Protein AF-A0A5J4YNU6-F1 (afdb_monomer)

Mean predicted aligned error: 15.92 Å

Structure (mmCIF, N/CA/C/O backbone):
data_AF-A0A5J4YNU6-F1
#
_entry.id   AF-A0A5J4YNU6-F1
#
loop_
_atom_site.group_PDB
_atom_site.id
_atom_site.type_symbol
_atom_site.label_atom_id
_atom_site.label_alt_id
_atom_site.label_comp_id
_atom_site.label_asym_id
_atom_site.label_entity_id
_atom_site.label_seq_id
_atom_site.pdbx_PDB_ins_code
_atom_site.Cartn_x
_atom_site.Cartn_y
_atom_site.Cartn_z
_atom_site.occupancy
_atom_site.B_iso_or_equiv
_atom_site.auth_seq_id
_atom_site.auth_comp_id
_atom_site.auth_asym_id
_atom_site.auth_atom_id
_atom_site.pdbx_PDB_model_num
ATOM 1 N N . MET A 1 1 ? -49.541 4.709 12.460 1.00 40.53 1 MET A N 1
ATOM 2 C CA . MET A 1 1 ? -48.148 5.166 12.665 1.00 40.53 1 MET A CA 1
ATOM 3 C C . MET A 1 1 ? -47.492 5.265 11.299 1.00 40.53 1 MET A C 1
ATOM 5 O O . MET A 1 1 ? -47.309 4.246 10.650 1.00 40.53 1 MET A O 1
ATOM 9 N N . ALA A 1 2 ? -47.319 6.493 10.811 1.00 31.81 2 ALA A N 1
ATOM 10 C CA . ALA A 1 2 ? -46.996 6.798 9.421 1.00 31.81 2 ALA A CA 1
ATOM 11 C C . ALA A 1 2 ? -45.495 6.657 9.127 1.00 31.81 2 ALA A C 1
ATOM 13 O O . ALA A 1 2 ? -44.653 7.107 9.903 1.00 31.81 2 ALA A O 1
ATOM 14 N N . ALA A 1 3 ? -45.192 6.031 7.992 1.00 33.47 3 ALA A N 1
ATOM 15 C CA . ALA A 1 3 ? -43.860 5.872 7.436 1.00 33.47 3 ALA A CA 1
ATOM 16 C C . ALA A 1 3 ? -43.415 7.161 6.728 1.00 33.47 3 ALA A C 1
ATOM 18 O O . ALA A 1 3 ? -44.130 7.673 5.870 1.00 33.47 3 ALA A O 1
ATOM 19 N N . PHE A 1 4 ? -42.215 7.646 7.046 1.00 27.75 4 PHE A N 1
ATOM 20 C CA . PHE A 1 4 ? -41.510 8.651 6.252 1.00 27.75 4 PHE A CA 1
ATOM 21 C C . PHE A 1 4 ? -40.329 7.976 5.552 1.00 27.75 4 PHE A C 1
ATOM 23 O O . PHE A 1 4 ? -39.320 7.641 6.169 1.00 27.75 4 PHE A O 1
ATOM 30 N N . VAL A 1 5 ? -40.485 7.754 4.248 1.00 33.28 5 VAL A N 1
ATOM 31 C CA . VAL A 1 5 ? -39.419 7.354 3.327 1.00 33.28 5 VAL A CA 1
ATOM 32 C C . VAL A 1 5 ? -38.858 8.638 2.725 1.00 33.28 5 VAL A C 1
ATOM 34 O O . VAL A 1 5 ? -39.543 9.308 1.958 1.00 33.28 5 VAL A O 1
ATOM 37 N N . VAL A 1 6 ? -37.620 8.994 3.068 1.00 35.34 6 VAL A N 1
ATOM 38 C CA . VAL A 1 6 ? -36.874 10.059 2.384 1.00 35.34 6 VAL A CA 1
ATOM 39 C C . VAL A 1 6 ? -35.786 9.394 1.552 1.00 35.34 6 VAL A C 1
ATOM 41 O O . VAL A 1 6 ? -34.771 8.933 2.072 1.00 35.34 6 VAL A O 1
ATOM 44 N N . GLY A 1 7 ? -36.034 9.307 0.246 1.00 29.30 7 GLY A N 1
ATOM 45 C CA . GLY A 1 7 ? -35.038 8.927 -0.746 1.00 29.30 7 GLY A CA 1
ATOM 46 C C . GLY A 1 7 ? -34.102 10.101 -1.016 1.00 29.30 7 GLY A C 1
ATOM 47 O O . GLY A 1 7 ? -34.521 11.115 -1.563 1.00 29.30 7 GLY A O 1
ATOM 48 N N . ALA A 1 8 ? -32.830 9.959 -0.646 1.00 30.48 8 ALA A N 1
ATOM 49 C CA . ALA A 1 8 ? -31.769 10.867 -1.066 1.00 30.48 8 ALA A CA 1
ATOM 50 C C . ALA A 1 8 ? -31.031 10.249 -2.261 1.00 30.48 8 ALA A C 1
ATOM 52 O O . ALA A 1 8 ? -30.206 9.346 -2.121 1.00 30.48 8 ALA A O 1
ATOM 53 N N . GLN A 1 9 ? -31.372 10.737 -3.448 1.00 29.55 9 GLN A N 1
ATOM 54 C CA . GLN A 1 9 ? -30.707 10.449 -4.710 1.00 29.55 9 GLN A CA 1
ATOM 55 C C . GLN A 1 9 ? -29.397 11.255 -4.740 1.00 29.55 9 GLN A C 1
ATOM 57 O O . GLN A 1 9 ? -29.407 12.461 -4.967 1.00 29.55 9 GLN A O 1
ATOM 62 N N . VAL A 1 10 ? -28.260 10.614 -4.452 1.00 31.42 10 VAL A N 1
ATOM 63 C CA . VAL A 1 10 ? -26.940 11.243 -4.622 1.00 31.42 10 VAL A CA 1
ATOM 64 C C . VAL A 1 10 ? -26.464 10.935 -6.035 1.00 31.42 10 VAL A C 1
ATOM 66 O O . VAL A 1 10 ? -26.033 9.823 -6.338 1.00 31.42 10 VAL A O 1
ATOM 69 N N . SER A 1 11 ? -26.579 11.930 -6.910 1.00 29.83 11 SER A N 1
ATOM 70 C CA . SER A 1 11 ? -25.996 11.934 -8.245 1.00 29.83 11 SER A CA 1
ATOM 71 C C . SER A 1 11 ? -24.469 11.917 -8.134 1.00 29.83 11 SER A C 1
ATOM 73 O O . SER A 1 11 ? -23.826 12.878 -7.715 1.00 29.83 11 SER A O 1
ATOM 75 N N . SER A 1 12 ? -23.857 10.796 -8.506 1.00 34.16 12 SER A N 1
ATOM 76 C CA . SER A 1 12 ? -22.419 10.719 -8.747 1.00 34.16 12 SER A CA 1
ATOM 77 C C . SER A 1 12 ? -22.093 11.513 -10.013 1.00 34.16 12 SER A C 1
ATOM 79 O O . SER A 1 12 ? -22.419 11.082 -11.120 1.00 34.16 12 SER A O 1
ATOM 81 N N . GLY A 1 13 ? -21.471 12.681 -9.843 1.00 31.33 13 GLY A N 1
ATOM 82 C CA . GLY A 1 13 ? -20.957 13.499 -10.937 1.00 31.33 13 GLY A CA 1
ATOM 83 C C . GLY A 1 13 ? -19.964 12.715 -11.794 1.00 31.33 13 GLY A C 1
ATOM 84 O O . GLY A 1 13 ? -18.878 12.353 -11.346 1.00 31.33 13 GLY A O 1
ATOM 85 N N . PHE A 1 14 ? -20.370 12.456 -13.033 1.00 31.27 14 PHE A N 1
ATOM 86 C CA . PHE A 1 14 ? -19.546 11.961 -14.126 1.00 31.27 14 PHE A CA 1
ATOM 87 C C . PHE A 1 14 ? -18.445 12.986 -14.450 1.00 31.27 14 PHE A C 1
ATOM 89 O O . PHE A 1 14 ? -18.738 14.093 -14.897 1.00 31.27 14 PHE A O 1
ATOM 96 N N . MET A 1 15 ? -17.172 12.616 -14.287 1.00 35.50 15 MET A N 1
ATOM 97 C CA . MET A 1 15 ? -16.067 13.304 -14.963 1.00 35.50 15 MET A CA 1
ATOM 98 C C . MET A 1 15 ? -15.995 12.776 -16.397 1.00 35.50 15 MET A C 1
ATOM 100 O O . MET A 1 15 ? -15.402 11.735 -16.668 1.00 35.50 15 MET A O 1
ATOM 104 N N . GLY A 1 16 ? -16.662 13.483 -17.308 1.00 29.56 16 GLY A N 1
ATOM 105 C CA . GLY A 1 16 ? -16.523 13.276 -18.743 1.00 29.56 16 GLY A CA 1
ATOM 106 C C . GLY A 1 16 ? -15.147 13.728 -19.234 1.00 29.56 16 GLY A C 1
ATOM 107 O O . GLY A 1 16 ? -14.642 14.779 -18.838 1.00 29.56 16 GLY A O 1
ATOM 108 N N . CYS A 1 17 ? -14.544 12.933 -20.116 1.00 35.31 17 CYS A N 1
ATOM 109 C CA . CYS A 1 17 ? -13.359 13.310 -20.874 1.00 35.31 17 CYS A CA 1
ATOM 110 C C . CYS A 1 17 ? -13.684 14.508 -21.782 1.00 35.31 17 CYS A C 1
ATOM 112 O O . CYS A 1 17 ? -14.325 14.342 -22.817 1.00 35.31 17 CYS A O 1
ATOM 114 N N . ALA A 1 18 ? -13.224 15.706 -21.417 1.00 30.14 18 ALA A N 1
ATOM 115 C CA . ALA A 1 18 ? -13.255 16.884 -22.279 1.00 30.14 18 ALA A CA 1
ATOM 116 C C . ALA A 1 18 ? -11.822 17.317 -22.627 1.00 30.14 18 ALA A C 1
ATOM 118 O O . ALA A 1 18 ? -10.990 17.545 -21.748 1.00 30.14 18 ALA A O 1
ATOM 119 N N . ALA A 1 19 ? -11.537 17.398 -23.928 1.00 34.28 19 ALA A N 1
ATOM 120 C CA . ALA A 1 19 ? -10.296 17.920 -24.497 1.00 34.28 19 ALA A CA 1
ATOM 121 C C . ALA A 1 19 ? -10.140 19.440 -24.232 1.00 34.28 19 ALA A C 1
ATOM 123 O O . ALA A 1 19 ? -11.143 20.131 -24.038 1.00 34.28 19 ALA A O 1
ATOM 124 N N . PRO A 1 20 ? -8.910 19.994 -24.231 1.00 38.88 20 PRO A N 1
ATOM 125 C CA . PRO A 1 20 ? -8.663 21.354 -23.753 1.00 38.88 20 PRO A CA 1
ATOM 126 C C . PRO A 1 20 ? -9.088 22.431 -24.765 1.00 38.88 20 PRO A C 1
ATOM 128 O O . PRO A 1 20 ? -8.684 22.401 -25.929 1.00 38.88 20 PRO A O 1
ATOM 131 N N . ARG A 1 21 ? -9.849 23.433 -24.301 1.00 29.81 21 ARG A N 1
ATOM 132 C CA . ARG A 1 21 ? -10.048 24.717 -24.998 1.00 29.81 21 ARG A CA 1
ATOM 133 C C . ARG A 1 21 ? -9.042 25.760 -24.504 1.00 29.81 21 ARG A C 1
ATOM 135 O O . ARG A 1 21 ? -8.715 25.819 -23.323 1.00 29.81 21 ARG A O 1
ATOM 142 N N . LYS A 1 22 ? -8.569 26.560 -25.460 1.00 31.45 22 LYS A N 1
ATOM 143 C CA . LYS A 1 22 ? -7.577 27.631 -25.335 1.00 31.45 22 LYS A CA 1
ATOM 144 C C . LYS A 1 22 ? -8.063 28.787 -24.448 1.00 31.45 22 LYS A C 1
ATOM 146 O O . LYS A 1 22 ? -9.156 29.299 -24.647 1.00 31.45 22 LYS A O 1
ATOM 151 N N . GLU A 1 23 ? -7.203 29.144 -23.498 1.00 33.12 23 GLU A N 1
ATOM 152 C CA . GLU A 1 23 ? -6.698 30.485 -23.163 1.00 33.12 23 GLU A CA 1
ATOM 153 C C . GLU A 1 23 ? -7.584 31.715 -23.450 1.00 33.12 23 GLU A C 1
ATOM 155 O O . GLU A 1 23 ? -7.818 32.076 -24.601 1.00 33.12 23 GLU A O 1
ATOM 160 N N . GLN A 1 24 ? -7.933 32.448 -22.385 1.00 32.06 24 GLN A N 1
ATOM 161 C CA . GLN A 1 24 ? -7.987 33.911 -22.406 1.00 32.06 24 GLN A CA 1
ATOM 162 C C . GLN A 1 24 ? -7.633 34.478 -21.024 1.00 32.06 24 GLN A C 1
ATOM 164 O O . GLN A 1 24 ? -8.116 34.036 -19.983 1.00 32.06 24 GLN A O 1
ATOM 169 N N . THR A 1 25 ? -6.722 35.438 -21.057 1.00 36.50 25 THR A N 1
ATOM 170 C CA . THR A 1 25 ? -6.103 36.173 -19.958 1.00 36.50 25 THR A CA 1
ATOM 171 C C . THR A 1 25 ? -7.043 37.215 -19.350 1.00 36.50 25 THR A C 1
ATOM 173 O O . THR A 1 25 ? -7.770 37.893 -20.073 1.00 36.50 25 THR A O 1
ATOM 176 N N . ARG A 1 26 ? -6.937 37.456 -18.033 1.00 30.08 26 ARG A N 1
ATOM 177 C CA . ARG A 1 26 ? -6.989 38.821 -17.480 1.00 30.08 26 ARG A CA 1
ATOM 178 C C . ARG A 1 26 ? -6.391 38.928 -16.076 1.00 30.08 26 ARG A C 1
ATOM 180 O O . ARG A 1 26 ? -6.336 37.973 -15.313 1.00 30.08 26 ARG A O 1
ATOM 187 N N . VAL A 1 27 ? -5.880 40.130 -15.848 1.00 33.19 27 VAL A N 1
ATOM 188 C CA . VAL A 1 27 ? -4.920 40.613 -14.852 1.00 33.19 27 VAL A CA 1
ATOM 189 C C . VAL A 1 27 ? -5.618 41.068 -13.561 1.00 33.19 27 VAL A C 1
ATOM 191 O O . VAL A 1 27 ? -6.740 41.561 -13.626 1.00 33.19 27 VAL A O 1
ATOM 194 N N . GLY A 1 28 ? -4.904 41.013 -12.429 1.00 28.23 28 GLY A N 1
ATOM 195 C CA . GLY A 1 28 ? -5.197 41.769 -11.197 1.00 28.23 28 GLY A CA 1
ATOM 196 C C . GLY A 1 28 ? -5.248 40.874 -9.953 1.00 28.23 28 GLY A C 1
ATOM 197 O O . GLY A 1 28 ? -5.914 39.854 -9.971 1.00 28.23 28 GLY A O 1
ATOM 198 N N . GLY A 1 29 ? -4.581 41.135 -8.833 1.00 28.97 29 GLY A N 1
ATOM 199 C CA . GLY A 1 29 ? -3.731 42.237 -8.414 1.00 28.97 29 GLY A CA 1
ATOM 200 C C . GLY A 1 29 ? -2.930 41.796 -7.180 1.00 28.97 29 GLY A C 1
ATOM 201 O O . GLY A 1 29 ? -3.250 40.809 -6.519 1.00 28.97 29 GLY A O 1
ATOM 202 N N . ALA A 1 30 ? -1.835 42.502 -6.932 1.00 31.19 30 ALA A N 1
ATOM 203 C CA . ALA A 1 30 ? -0.857 42.214 -5.897 1.00 31.19 30 ALA A CA 1
ATOM 204 C C . ALA A 1 30 ? -1.357 42.560 -4.484 1.00 31.19 30 ALA A C 1
ATOM 206 O O . ALA A 1 30 ? -1.932 43.623 -4.275 1.00 31.19 30 ALA A O 1
ATOM 207 N N . ALA A 1 31 ? -1.002 41.733 -3.500 1.00 32.12 31 ALA A N 1
ATOM 208 C CA . ALA A 1 31 ? -0.866 42.156 -2.109 1.00 32.12 31 ALA A CA 1
ATOM 209 C C . ALA A 1 31 ? 0.361 41.464 -1.497 1.00 32.12 31 ALA A C 1
ATOM 211 O O . ALA A 1 31 ? 0.414 40.246 -1.342 1.00 32.12 31 ALA A O 1
ATOM 212 N N . LYS A 1 32 ? 1.386 42.277 -1.223 1.00 33.78 32 LYS A N 1
ATOM 213 C CA . LYS A 1 32 ? 2.615 41.919 -0.511 1.00 33.78 32 LYS A CA 1
ATOM 214 C C . LYS A 1 32 ? 2.301 41.772 0.979 1.00 33.78 32 LYS A C 1
ATOM 216 O O . LYS A 1 32 ? 1.734 42.686 1.564 1.00 33.78 32 LYS A O 1
ATOM 221 N N . ALA A 1 33 ? 2.784 40.704 1.605 1.00 33.69 33 ALA A N 1
ATOM 222 C CA . ALA A 1 33 ? 3.015 40.669 3.045 1.00 33.69 33 ALA A CA 1
ATOM 223 C C . ALA A 1 33 ? 4.392 40.048 3.300 1.00 33.69 33 ALA A C 1
ATOM 225 O O . ALA A 1 33 ? 4.611 38.854 3.108 1.00 33.69 33 ALA A O 1
ATOM 226 N N . ALA A 1 34 ? 5.336 40.913 3.662 1.00 31.25 34 ALA A N 1
ATOM 227 C CA . ALA A 1 34 ? 6.654 40.555 4.151 1.00 31.25 34 ALA A CA 1
ATOM 228 C C . ALA A 1 34 ? 6.548 40.197 5.638 1.00 31.25 34 ALA A C 1
ATOM 230 O O . ALA A 1 34 ? 5.995 40.974 6.412 1.00 31.25 34 ALA A O 1
ATOM 231 N N . VAL A 1 35 ? 7.111 39.058 6.045 1.00 30.64 35 VAL A N 1
ATOM 232 C CA . VAL A 1 35 ? 7.344 38.747 7.460 1.00 30.64 35 VAL A CA 1
ATOM 233 C C . VAL A 1 35 ? 8.792 38.298 7.647 1.00 30.64 35 VAL A C 1
ATOM 235 O O . VAL A 1 35 ? 9.204 37.212 7.253 1.00 30.64 35 VAL A O 1
ATOM 238 N N . SER A 1 36 ? 9.536 39.248 8.211 1.00 30.28 36 SER A N 1
ATOM 239 C CA . SER A 1 36 ? 10.778 39.208 8.988 1.00 30.28 36 SER A CA 1
ATOM 240 C C . SER A 1 36 ? 11.354 37.830 9.369 1.00 30.28 36 SER A C 1
ATOM 242 O O . SER A 1 36 ? 10.776 37.095 10.168 1.00 30.28 36 SER A O 1
ATOM 244 N N . MET A 1 37 ? 12.570 37.544 8.881 1.00 27.88 37 MET A N 1
ATOM 245 C CA . MET A 1 37 ? 13.490 36.570 9.480 1.00 27.88 37 MET A CA 1
ATOM 246 C C . MET A 1 37 ? 14.258 37.241 10.626 1.00 27.88 37 MET A C 1
ATOM 248 O O . MET A 1 37 ? 15.051 38.152 10.392 1.00 27.88 37 MET A O 1
ATOM 252 N N . ARG A 1 38 ? 14.078 36.755 11.859 1.00 26.83 38 ARG A N 1
ATOM 253 C CA . ARG A 1 38 ? 14.992 37.038 12.975 1.00 26.83 38 ARG A CA 1
ATOM 254 C C . ARG A 1 38 ? 16.097 35.986 13.004 1.00 26.83 38 ARG A C 1
ATOM 256 O O . ARG A 1 38 ? 15.856 34.822 13.305 1.00 26.83 38 ARG A O 1
ATOM 263 N N . ILE A 1 39 ? 17.305 36.441 12.696 1.00 29.98 39 ILE A N 1
ATOM 264 C CA . ILE A 1 39 ? 18.575 35.770 12.968 1.00 29.98 39 ILE A CA 1
ATOM 265 C C . ILE A 1 39 ? 18.860 35.931 14.467 1.00 29.98 39 ILE A C 1
ATOM 267 O O . ILE A 1 39 ? 18.870 37.055 14.965 1.00 29.98 39 ILE A O 1
ATOM 271 N N . ILE A 1 40 ? 19.096 34.828 15.180 1.00 32.00 40 ILE A N 1
ATOM 272 C CA . ILE A 1 40 ? 19.683 34.851 16.526 1.00 32.00 40 ILE A CA 1
ATOM 273 C C . ILE A 1 40 ? 21.140 34.406 16.385 1.00 32.00 40 ILE A C 1
ATOM 275 O O . ILE A 1 40 ? 21.424 33.258 16.050 1.00 32.00 40 ILE A O 1
ATOM 279 N N . ILE A 1 41 ? 22.043 35.360 16.606 1.00 34.03 41 ILE A N 1
ATOM 280 C CA . ILE A 1 41 ? 23.469 35.176 16.881 1.00 34.03 41 ILE A CA 1
ATOM 281 C C . ILE A 1 41 ? 23.637 35.436 18.378 1.00 34.03 41 ILE A C 1
ATOM 283 O O . ILE A 1 41 ? 23.220 36.502 18.815 1.00 34.03 41 ILE A O 1
ATOM 287 N N . GLN A 1 42 ? 24.223 34.483 19.108 1.00 32.62 42 GLN A N 1
ATOM 288 C CA . GLN A 1 42 ? 24.917 34.568 20.414 1.00 32.62 42 GLN A CA 1
ATOM 289 C C . GLN A 1 42 ? 25.182 33.099 20.837 1.00 32.62 42 GLN A C 1
ATOM 291 O O . GLN A 1 42 ? 24.305 32.262 20.661 1.00 32.62 42 GLN A O 1
ATOM 296 N N . ASP A 1 43 ? 26.346 32.626 21.284 1.00 28.22 43 ASP A N 1
ATOM 297 C CA . ASP A 1 43 ? 27.549 33.274 21.793 1.00 28.22 43 ASP A CA 1
ATOM 298 C C . ASP A 1 43 ? 28.809 32.461 21.452 1.00 28.22 43 ASP A C 1
ATOM 300 O O . ASP A 1 43 ? 28.829 31.229 21.479 1.00 28.22 43 ASP A O 1
ATOM 304 N N . LYS A 1 44 ? 29.891 33.189 21.168 1.00 32.72 44 LYS A N 1
ATOM 305 C CA . LYS A 1 44 ? 31.273 32.708 21.218 1.00 32.72 44 LYS A CA 1
ATOM 306 C C . LYS A 1 44 ? 31.821 33.093 22.588 1.00 32.72 44 LYS A C 1
ATOM 308 O O . LYS A 1 44 ? 31.791 34.275 22.901 1.00 32.72 44 LYS A O 1
ATOM 313 N N . ASN A 1 45 ? 32.349 32.121 23.332 1.00 34.22 45 ASN A N 1
ATOM 314 C CA . ASN A 1 45 ? 33.450 32.224 24.308 1.00 34.22 45 ASN A CA 1
ATOM 315 C C . ASN A 1 45 ? 33.191 31.339 25.525 1.00 34.22 45 ASN A C 1
ATOM 317 O O . ASN A 1 45 ? 32.542 31.744 26.482 1.00 34.22 45 ASN A O 1
ATOM 321 N N . SER A 1 46 ? 33.800 30.156 25.526 1.00 34.56 46 SER A N 1
ATOM 322 C CA . SER A 1 46 ? 34.255 29.497 26.751 1.00 34.56 46 SER A CA 1
ATOM 323 C C . SER A 1 46 ? 35.423 28.560 26.424 1.00 34.56 46 SER A C 1
ATOM 325 O O . SER A 1 46 ? 35.228 27.490 25.863 1.00 34.56 46 SER A O 1
ATOM 327 N N . TYR A 1 47 ? 36.632 29.069 26.701 1.00 29.44 47 TYR A N 1
ATOM 328 C CA . TYR A 1 47 ? 37.842 28.408 27.229 1.00 29.44 47 TYR A CA 1
ATOM 329 C C . TYR A 1 47 ? 38.213 26.997 26.705 1.00 29.44 47 TYR A C 1
ATOM 331 O O . TYR A 1 47 ? 37.493 26.038 26.928 1.00 29.44 47 TYR A O 1
ATOM 339 N N . ARG A 1 48 ? 39.301 26.781 25.940 1.00 32.53 48 ARG A N 1
ATOM 340 C CA . ARG A 1 48 ? 40.758 26.962 26.201 1.00 32.53 48 ARG A CA 1
ATOM 341 C C . ARG A 1 48 ? 41.317 25.971 27.247 1.00 32.53 48 ARG A C 1
ATOM 343 O O . ARG A 1 48 ? 40.851 25.973 28.380 1.00 32.53 48 ARG A O 1
ATOM 350 N N . LYS A 1 49 ? 42.409 25.279 26.855 1.00 30.39 49 LYS A N 1
ATOM 351 C CA . LYS A 1 49 ? 43.223 24.217 27.518 1.00 30.39 49 LYS A CA 1
ATOM 352 C C . LYS A 1 49 ? 42.782 22.816 27.051 1.00 30.39 49 LYS A C 1
ATOM 354 O O . LYS A 1 49 ? 41.658 22.428 27.301 1.00 30.39 49 LYS A O 1
ATOM 359 N N . TYR A 1 50 ? 43.547 22.047 26.274 1.00 30.12 50 TYR A N 1
ATOM 360 C CA . TYR A 1 50 ? 44.963 21.705 26.417 1.00 30.12 50 TYR A CA 1
ATOM 361 C C . TYR A 1 50 ? 45.671 21.579 25.053 1.00 30.12 50 TYR A C 1
ATOM 363 O O . TYR A 1 50 ? 45.267 20.794 24.199 1.00 30.12 50 TYR A O 1
ATOM 371 N N . GLN A 1 51 ? 46.779 22.298 24.890 1.00 34.62 51 GLN A N 1
ATOM 372 C CA . GLN A 1 51 ? 47.918 21.852 24.091 1.00 34.62 51 GLN A CA 1
ATOM 373 C C . GLN A 1 51 ? 49.182 22.009 24.941 1.00 34.62 51 GLN A C 1
ATOM 375 O O . GLN A 1 51 ? 49.221 22.872 25.814 1.00 34.62 51 GLN A O 1
ATOM 380 N N . THR A 1 52 ? 50.173 21.199 24.562 1.00 36.34 52 THR A N 1
ATOM 381 C CA . THR A 1 52 ? 51.628 21.267 24.786 1.00 36.34 52 THR A CA 1
ATOM 382 C C . THR A 1 52 ? 52.216 20.427 25.913 1.00 36.34 52 THR A C 1
ATOM 384 O O . THR A 1 52 ? 51.995 20.698 27.087 1.00 36.34 52 THR A O 1
ATOM 387 N N . ASN A 1 53 ? 53.015 19.438 25.500 1.00 30.73 53 ASN A N 1
ATOM 388 C CA . ASN A 1 53 ? 54.457 19.299 25.769 1.00 30.73 53 ASN A CA 1
ATOM 389 C C . ASN A 1 53 ? 55.002 18.290 24.724 1.00 30.73 53 ASN A C 1
ATOM 391 O O . ASN A 1 53 ? 54.394 17.238 24.547 1.00 30.73 53 ASN A O 1
ATOM 395 N N . THR A 1 54 ? 55.828 18.699 23.742 1.00 34.41 54 THR A N 1
ATOM 396 C CA . THR A 1 54 ? 57.321 18.729 23.752 1.00 34.41 54 THR A CA 1
ATOM 397 C C . THR A 1 54 ? 57.911 17.326 24.020 1.00 34.41 54 THR A C 1
ATOM 399 O O . THR A 1 54 ? 57.442 16.636 24.908 1.00 34.41 54 THR A O 1
ATOM 402 N N . SER A 1 55 ? 58.884 16.772 23.286 1.00 32.09 55 SER A N 1
ATOM 403 C CA . SER A 1 55 ? 60.053 17.343 22.606 1.00 32.09 55 SER A CA 1
ATOM 404 C C . SER A 1 55 ? 60.744 16.281 21.707 1.00 32.09 55 SER A C 1
ATOM 406 O O . SER A 1 55 ? 60.574 15.095 21.956 1.00 32.09 55 SER A O 1
ATOM 408 N N . THR A 1 56 ? 61.541 16.734 20.714 1.00 33.81 56 THR A N 1
ATOM 409 C CA . THR A 1 56 ? 62.901 16.248 20.307 1.00 33.81 56 THR A CA 1
ATOM 410 C C . THR A 1 56 ? 63.156 14.743 20.088 1.00 33.81 56 THR A C 1
ATOM 412 O O . THR A 1 56 ? 62.734 13.911 20.866 1.00 33.81 56 THR A O 1
ATOM 415 N N . SER A 1 57 ? 64.007 14.237 19.202 1.00 37.66 57 SER A N 1
ATOM 416 C CA . SER A 1 57 ? 64.867 14.676 18.101 1.00 37.66 57 SER A CA 1
ATOM 417 C C . SER A 1 57 ? 65.543 13.367 17.639 1.00 37.66 57 SER A C 1
ATOM 419 O O . SER A 1 57 ? 65.929 12.557 18.480 1.00 37.66 57 SER A O 1
ATOM 421 N N . LYS A 1 58 ? 65.706 13.120 16.333 1.00 35.03 58 LYS A N 1
ATOM 422 C CA . LYS A 1 58 ? 66.844 12.323 15.829 1.00 35.03 58 LYS A CA 1
ATOM 423 C C . LYS A 1 58 ? 66.963 12.448 14.317 1.00 35.03 58 LYS A C 1
ATOM 425 O O . LYS A 1 58 ? 66.416 11.664 13.551 1.00 35.03 58 LYS A O 1
ATOM 430 N N . TRP A 1 59 ? 67.712 13.471 13.936 1.00 31.38 59 TRP A N 1
ATOM 431 C CA . TRP A 1 59 ? 68.215 13.726 12.591 1.00 31.38 59 TRP A CA 1
ATOM 432 C C . TRP A 1 59 ? 69.631 13.152 12.379 1.00 31.38 59 TRP A C 1
ATOM 434 O O . TRP A 1 59 ? 70.312 13.553 11.448 1.00 31.38 59 TRP A O 1
ATOM 444 N N . ASP A 1 60 ? 70.065 12.166 13.173 1.00 40.38 60 ASP A N 1
ATOM 445 C CA . ASP A 1 60 ? 71.443 11.641 13.122 1.00 40.38 60 ASP A CA 1
ATOM 446 C C . ASP A 1 60 ? 71.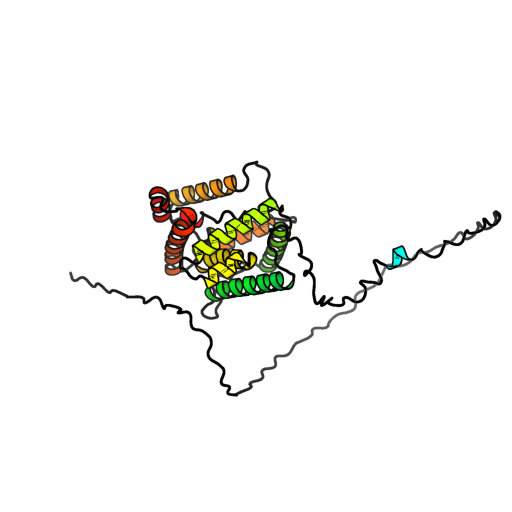544 10.208 12.590 1.00 40.38 60 ASP A C 1
ATOM 448 O O . ASP A 1 60 ? 72.059 9.326 13.275 1.00 40.38 60 ASP A O 1
ATOM 452 N N . LYS A 1 61 ? 71.065 9.960 11.364 1.00 41.56 61 LYS A N 1
ATOM 453 C CA . LYS A 1 61 ? 71.540 8.834 10.529 1.00 41.56 61 LYS A CA 1
ATOM 454 C C . LYS A 1 61 ? 71.555 9.215 9.046 1.00 41.56 61 LYS A C 1
ATOM 456 O O . LYS A 1 61 ? 70.874 8.613 8.220 1.00 41.56 61 LYS A O 1
ATOM 461 N N . LEU A 1 62 ? 72.351 10.229 8.716 1.00 40.84 62 LEU A N 1
ATOM 462 C CA . LEU A 1 62 ? 73.000 10.317 7.408 1.00 40.84 62 LEU A CA 1
ATOM 463 C C . LEU A 1 62 ? 74.254 9.430 7.419 1.00 40.84 62 LEU A C 1
ATOM 465 O O . LEU A 1 62 ? 74.856 9.235 8.469 1.00 40.84 62 LEU A O 1
ATOM 469 N N . LEU A 1 63 ? 74.649 8.975 6.225 1.00 45.69 63 LEU A N 1
ATOM 470 C CA . LEU A 1 63 ? 75.852 8.200 5.878 1.00 45.69 63 LEU A CA 1
ATOM 471 C C . LEU A 1 63 ? 75.662 6.678 5.825 1.00 45.69 63 LEU A C 1
ATOM 473 O O . LEU A 1 63 ? 76.190 5.917 6.629 1.00 45.69 63 LEU A O 1
ATOM 477 N N . ASN A 1 64 ? 74.992 6.217 4.766 1.00 39.38 64 ASN A N 1
ATOM 478 C CA . ASN A 1 64 ? 75.545 5.080 4.036 1.00 39.38 64 ASN A CA 1
ATOM 479 C C . ASN A 1 64 ? 75.221 5.185 2.543 1.00 39.38 64 ASN A C 1
ATOM 481 O O . ASN A 1 64 ? 74.072 5.108 2.108 1.00 39.38 64 ASN A O 1
ATOM 485 N N . THR A 1 65 ? 76.274 5.440 1.781 1.00 51.28 65 THR A N 1
ATOM 486 C CA . THR A 1 65 ? 76.313 5.633 0.338 1.00 51.28 65 THR A CA 1
ATOM 487 C C . THR A 1 65 ? 76.088 4.300 -0.377 1.00 51.28 65 THR A C 1
ATOM 489 O O . THR A 1 65 ? 76.800 3.325 -0.154 1.00 51.28 65 THR A O 1
ATOM 492 N N . LYS A 1 66 ? 75.106 4.249 -1.283 1.00 45.19 66 LYS A N 1
ATOM 493 C CA . LYS A 1 66 ? 75.037 3.219 -2.330 1.00 45.19 66 LYS A CA 1
ATOM 494 C C . LYS A 1 66 ? 74.773 3.880 -3.686 1.00 45.19 66 LYS A C 1
ATOM 496 O O . LYS A 1 66 ? 74.017 4.850 -3.743 1.00 45.19 66 LYS A O 1
ATOM 501 N N . PRO A 1 67 ? 75.421 3.392 -4.759 1.00 41.28 67 PRO A N 1
ATOM 502 C CA . PRO A 1 67 ? 75.476 4.075 -6.043 1.00 41.28 67 PRO A CA 1
ATOM 503 C C . PRO A 1 67 ? 74.114 4.107 -6.737 1.00 41.28 67 PRO A C 1
ATOM 505 O O . PRO A 1 67 ? 73.300 3.188 -6.614 1.00 41.28 67 PRO A O 1
ATOM 508 N N . MET A 1 68 ? 73.900 5.193 -7.482 1.00 38.62 68 MET A N 1
ATOM 509 C CA . MET A 1 68 ? 72.724 5.459 -8.302 1.00 38.62 68 MET A CA 1
ATOM 510 C C . MET A 1 68 ? 72.352 4.250 -9.167 1.00 38.62 68 MET A C 1
ATOM 512 O O . MET A 1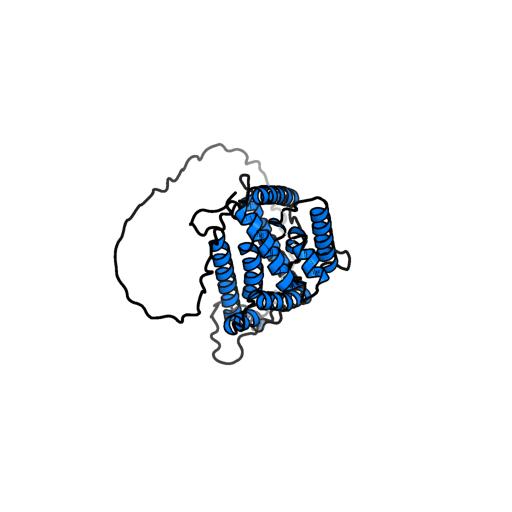 68 ? 73.029 3.927 -10.143 1.00 38.62 68 MET A O 1
ATOM 516 N N . LYS A 1 69 ? 71.209 3.625 -8.866 1.00 40.50 69 LYS A N 1
ATOM 517 C CA . LYS A 1 69 ? 70.477 2.873 -9.883 1.00 40.50 69 LYS A CA 1
ATOM 518 C C . LYS A 1 69 ? 69.845 3.887 -10.825 1.00 40.50 69 LYS A C 1
ATOM 520 O O . LYS A 1 69 ? 69.017 4.693 -10.407 1.00 40.50 69 LYS A O 1
ATOM 525 N N . ARG A 1 70 ? 70.269 3.832 -12.087 1.00 41.78 70 ARG A N 1
ATOM 526 C CA . ARG A 1 70 ? 69.670 4.511 -13.237 1.00 41.78 70 ARG A CA 1
ATOM 527 C C . ARG A 1 70 ? 68.146 4.396 -13.121 1.00 41.78 70 ARG A C 1
ATOM 529 O O . ARG A 1 70 ? 67.605 3.298 -13.246 1.00 41.78 70 ARG A O 1
ATOM 536 N N . GLN A 1 71 ? 67.470 5.502 -12.817 1.00 41.84 71 GLN A N 1
ATOM 537 C CA . GLN A 1 71 ? 66.019 5.557 -12.922 1.00 41.84 71 GLN A CA 1
ATOM 538 C C . GLN A 1 71 ? 65.691 5.353 -14.397 1.00 41.84 71 GLN A C 1
ATOM 540 O O . GLN A 1 71 ? 65.975 6.204 -15.238 1.00 41.84 71 GLN A O 1
ATOM 545 N N . VAL A 1 72 ? 65.147 4.182 -14.712 1.00 45.53 72 VAL A N 1
ATOM 546 C CA . VAL A 1 72 ? 64.394 3.982 -15.943 1.00 45.53 72 VAL A CA 1
ATOM 547 C C . VAL A 1 72 ? 63.270 5.007 -15.883 1.00 45.53 72 VAL A C 1
ATOM 549 O O . VAL A 1 72 ? 62.432 4.952 -14.981 1.00 45.53 72 VAL A O 1
ATOM 552 N N . GLN A 1 73 ? 63.314 5.997 -16.775 1.00 44.00 73 GLN A N 1
ATOM 553 C CA . GLN A 1 73 ? 62.209 6.929 -16.948 1.00 44.00 73 GLN A CA 1
ATOM 554 C C . GLN A 1 73 ? 60.939 6.095 -17.153 1.00 44.00 73 GLN A C 1
ATOM 556 O O . GLN A 1 73 ? 60.964 5.173 -17.975 1.00 44.00 73 GLN A O 1
ATOM 561 N N . PRO A 1 74 ? 59.840 6.350 -16.423 1.00 45.84 74 PRO A N 1
ATOM 562 C CA . PRO A 1 74 ? 58.577 5.741 -16.789 1.00 45.84 74 PRO A CA 1
ATOM 563 C C . PRO A 1 74 ? 58.276 6.190 -18.219 1.00 45.84 74 PRO A C 1
ATOM 565 O O . PRO A 1 74 ? 58.234 7.390 -18.497 1.00 45.84 74 PRO A O 1
ATOM 568 N N . ASN A 1 75 ? 58.123 5.222 -19.125 1.00 51.28 75 ASN A N 1
ATOM 569 C CA . ASN A 1 75 ? 57.623 5.482 -20.469 1.00 51.28 75 ASN A CA 1
ATOM 570 C C . ASN A 1 75 ? 56.406 6.418 -20.357 1.00 51.28 75 ASN A C 1
ATOM 572 O O . ASN A 1 75 ? 55.571 6.199 -19.468 1.00 51.28 75 ASN A O 1
ATOM 576 N N . PRO A 1 76 ? 56.284 7.455 -21.209 1.00 50.34 76 PRO A N 1
ATOM 577 C CA . PRO A 1 76 ? 55.088 8.284 -21.216 1.00 50.34 76 PRO A CA 1
ATOM 578 C C . PRO A 1 76 ? 53.874 7.358 -21.358 1.00 50.34 76 PRO A C 1
ATOM 580 O O . PRO A 1 76 ? 53.948 6.395 -22.129 1.00 50.34 76 PRO A O 1
ATOM 583 N N . PRO A 1 77 ? 52.785 7.581 -20.599 1.00 46.38 77 PRO A N 1
ATOM 584 C CA . PRO A 1 77 ? 51.629 6.705 -20.658 1.00 46.38 77 PRO A CA 1
ATOM 585 C C . PRO A 1 77 ? 51.176 6.616 -22.112 1.00 46.38 77 PRO A C 1
ATOM 587 O O . PRO A 1 77 ? 50.853 7.628 -22.739 1.00 46.38 77 PRO A O 1
ATOM 590 N N . THR A 1 78 ? 51.193 5.400 -22.650 1.00 48.09 78 THR A N 1
ATOM 591 C CA . THR A 1 78 ? 50.593 5.095 -23.941 1.00 48.09 78 THR A CA 1
ATOM 592 C C . THR A 1 78 ? 49.155 5.617 -23.931 1.00 48.09 78 THR A C 1
ATOM 594 O O . THR A 1 78 ? 48.454 5.568 -22.913 1.00 48.09 78 THR A O 1
ATOM 597 N N . ASN A 1 79 ? 48.732 6.171 -25.069 1.00 51.97 79 ASN A N 1
ATOM 598 C CA . ASN A 1 79 ? 47.480 6.911 -25.285 1.00 51.97 79 ASN A CA 1
ATOM 599 C C . ASN A 1 79 ? 46.176 6.181 -24.883 1.00 51.97 79 ASN A C 1
ATOM 601 O O . ASN A 1 79 ? 45.094 6.752 -24.996 1.00 51.97 79 ASN A O 1
ATOM 605 N N . GLU A 1 80 ? 46.239 4.955 -24.375 1.00 49.62 80 GLU A N 1
ATOM 606 C CA . GLU A 1 80 ? 45.084 4.154 -23.974 1.00 49.62 80 GLU A CA 1
ATOM 607 C C . GLU A 1 80 ? 44.516 4.548 -22.600 1.00 49.62 80 GLU A C 1
ATOM 609 O O . GLU A 1 80 ? 43.318 4.403 -22.360 1.00 49.62 80 GLU A O 1
ATOM 614 N N . THR A 1 81 ? 45.312 5.149 -21.710 1.00 48.53 81 THR A N 1
ATOM 615 C CA . THR A 1 81 ? 44.825 5.557 -20.372 1.00 48.53 81 THR A CA 1
ATOM 616 C C . THR A 1 81 ? 44.136 6.930 -20.348 1.00 48.53 81 THR A C 1
ATOM 618 O O . THR A 1 81 ? 43.435 7.252 -19.386 1.00 48.53 81 THR A O 1
ATOM 621 N N . ARG A 1 82 ? 44.241 7.729 -21.423 1.00 42.75 82 ARG A N 1
ATOM 622 C CA . ARG A 1 82 ? 43.525 9.017 -21.564 1.00 42.75 82 ARG A CA 1
ATOM 623 C C . ARG A 1 82 ? 42.137 8.902 -22.206 1.00 42.75 82 ARG A C 1
ATOM 625 O O . ARG A 1 82 ? 41.339 9.829 -22.063 1.00 42.75 82 ARG A O 1
ATOM 632 N N . ALA A 1 83 ? 41.803 7.776 -22.840 1.00 49.56 83 ALA A N 1
ATOM 633 C CA . ALA A 1 83 ? 40.540 7.610 -23.566 1.00 49.56 83 ALA A CA 1
ATOM 634 C C . ALA A 1 83 ? 39.295 7.505 -22.657 1.00 49.56 83 ALA A C 1
ATOM 636 O O . ALA A 1 83 ? 38.199 7.878 -23.071 1.00 49.56 83 ALA A O 1
ATOM 637 N N . LEU A 1 84 ? 39.441 7.055 -21.403 1.00 49.12 84 LEU A N 1
ATOM 638 C CA . LEU A 1 84 ? 38.300 6.894 -20.486 1.00 49.12 84 LEU A CA 1
ATOM 639 C C . LEU A 1 84 ? 37.967 8.149 -19.663 1.00 49.12 84 LEU A C 1
ATOM 641 O O . LEU A 1 84 ? 36.809 8.327 -19.281 1.00 49.12 84 LEU A O 1
ATOM 645 N N . ASN A 1 85 ? 38.941 9.037 -19.436 1.00 49.81 85 ASN A N 1
ATOM 646 C CA . ASN A 1 85 ? 38.783 10.163 -18.509 1.00 49.81 85 ASN A CA 1
ATOM 647 C C . ASN A 1 85 ? 38.806 11.554 -19.161 1.00 49.81 85 ASN A C 1
ATOM 649 O O . ASN A 1 85 ? 38.337 12.492 -18.532 1.00 49.81 85 ASN A O 1
ATOM 653 N N . LEU A 1 86 ? 39.258 11.717 -20.412 1.00 45.69 86 LEU A N 1
ATOM 654 C CA . LEU A 1 86 ? 39.173 13.005 -21.131 1.00 45.69 86 LEU A CA 1
ATOM 655 C C . LEU A 1 86 ? 38.068 13.054 -22.202 1.00 45.69 86 LEU A C 1
ATOM 657 O O . LEU A 1 86 ? 37.729 14.133 -22.673 1.00 45.69 86 LEU A O 1
ATOM 661 N N . GLY A 1 87 ? 37.431 11.921 -22.521 1.00 46.44 87 GLY A N 1
ATOM 662 C CA . GLY A 1 87 ? 36.219 11.865 -23.357 1.00 46.44 87 GLY A CA 1
ATOM 663 C C . GLY A 1 87 ? 34.895 12.055 -22.596 1.00 46.44 87 GLY A C 1
ATOM 664 O O . GLY A 1 87 ? 33.835 12.041 -23.213 1.00 46.44 87 GLY A O 1
ATOM 665 N N . ASN A 1 88 ? 34.940 12.208 -21.264 1.00 50.91 88 ASN A N 1
ATOM 666 C CA . ASN A 1 88 ? 33.762 12.261 -20.380 1.00 50.91 88 ASN A CA 1
ATOM 667 C C . ASN A 1 88 ? 33.739 13.477 -19.427 1.00 50.91 88 ASN A C 1
ATOM 669 O O . ASN A 1 88 ? 32.838 13.580 -18.592 1.00 50.91 88 ASN A O 1
ATOM 673 N N . THR A 1 89 ? 34.711 14.391 -19.511 1.00 47.66 89 THR A N 1
ATOM 674 C CA . THR A 1 89 ? 34.873 15.500 -18.547 1.00 47.66 89 THR A CA 1
ATOM 675 C C . THR A 1 89 ? 34.133 16.783 -18.903 1.00 47.66 89 THR A C 1
ATOM 677 O O . THR A 1 89 ? 33.930 17.618 -18.029 1.00 47.66 89 THR A O 1
ATOM 680 N N . PHE A 1 90 ? 33.589 16.896 -20.112 1.00 45.47 90 PHE A N 1
ATOM 681 C CA . PHE A 1 90 ? 32.393 17.698 -20.338 1.00 45.47 90 PHE A CA 1
ATOM 682 C C . PHE A 1 90 ? 31.231 16.719 -20.433 1.00 45.47 90 PHE A C 1
ATOM 684 O O . PHE A 1 90 ? 31.195 15.885 -21.336 1.00 45.47 90 PHE A O 1
ATOM 691 N N . ARG A 1 91 ? 30.277 16.784 -19.495 1.00 53.69 91 ARG A N 1
ATOM 692 C CA . ARG A 1 91 ? 28.975 16.107 -19.620 1.00 53.69 91 ARG A CA 1
ATOM 693 C C . ARG A 1 91 ? 28.190 16.759 -20.761 1.00 53.69 91 ARG A C 1
ATOM 695 O O . ARG A 1 91 ? 27.162 17.389 -20.536 1.00 53.69 91 ARG A O 1
ATOM 702 N N . SER A 1 92 ? 28.684 16.633 -21.985 1.00 40.78 92 SER A N 1
ATOM 703 C CA . SER A 1 92 ? 27.948 16.972 -23.185 1.00 40.78 92 SER A CA 1
ATOM 704 C C . SER A 1 92 ? 26.701 16.093 -23.178 1.00 40.78 92 SER A C 1
ATOM 706 O O . SER A 1 92 ? 26.832 14.862 -23.116 1.00 40.78 92 SER A O 1
ATOM 708 N N . PRO A 1 93 ? 25.481 16.659 -23.211 1.00 46.84 93 PRO A N 1
ATOM 709 C CA . PRO A 1 93 ? 24.333 15.871 -23.593 1.00 46.84 93 PRO A CA 1
ATOM 710 C C . PRO A 1 93 ? 24.618 15.488 -25.037 1.00 46.84 93 PRO A C 1
ATOM 712 O O . PRO A 1 93 ? 24.480 16.299 -25.946 1.00 46.84 93 PRO A O 1
ATOM 715 N N . ALA A 1 94 ? 25.114 14.274 -25.249 1.00 41.22 94 ALA A N 1
ATOM 716 C CA . ALA A 1 94 ? 25.223 13.719 -26.576 1.00 41.22 94 ALA A CA 1
ATOM 717 C C . ALA A 1 94 ? 23.787 13.542 -27.084 1.00 41.22 94 ALA A C 1
ATOM 719 O O . ALA A 1 94 ? 23.185 12.476 -26.950 1.00 41.22 94 ALA A O 1
ATOM 720 N N . PHE A 1 95 ? 23.237 14.620 -27.644 1.00 42.06 95 PHE A N 1
ATOM 721 C CA . PHE A 1 95 ? 22.231 14.603 -28.688 1.00 42.06 95 PHE A CA 1
ATOM 722 C C . PHE A 1 95 ? 22.877 13.861 -29.864 1.00 42.06 95 PHE A C 1
ATOM 724 O O . PHE A 1 95 ? 23.330 14.441 -30.844 1.00 42.06 95 PHE A O 1
ATOM 731 N N . LYS A 1 96 ? 22.996 12.537 -29.725 1.00 37.41 96 LYS A N 1
ATOM 732 C CA . LYS A 1 96 ? 23.215 11.639 -30.849 1.00 37.41 96 LYS A CA 1
ATOM 733 C C . LYS A 1 96 ? 21.898 11.606 -31.606 1.00 37.41 96 LYS A C 1
ATOM 735 O O . LYS A 1 96 ? 21.018 10.793 -31.324 1.00 37.41 96 LYS A O 1
ATOM 740 N N . PHE A 1 97 ? 21.751 12.570 -32.506 1.00 40.44 97 PHE A N 1
ATOM 741 C CA . PHE A 1 97 ? 20.898 12.426 -33.670 1.00 40.44 97 PHE A CA 1
ATOM 742 C C . PHE A 1 97 ? 21.343 11.136 -34.380 1.00 40.44 97 PHE A C 1
ATOM 744 O O . PHE A 1 97 ? 22.521 10.972 -34.675 1.00 40.44 97 PHE A O 1
ATOM 751 N N . LEU A 1 98 ? 20.388 10.226 -34.579 1.00 37.50 98 LEU A N 1
ATOM 752 C CA . LEU A 1 98 ? 20.507 8.910 -35.217 1.00 37.50 98 LEU A CA 1
ATOM 753 C C . LEU A 1 98 ? 21.298 7.825 -34.453 1.00 37.50 98 LEU A C 1
ATOM 755 O O . LEU A 1 98 ? 22.496 7.912 -34.211 1.00 37.50 98 LEU A O 1
ATOM 759 N N . GLY A 1 99 ? 20.600 6.723 -34.149 1.00 35.19 99 GLY A N 1
ATOM 760 C CA . GLY A 1 99 ? 21.218 5.442 -33.790 1.00 35.19 99 GLY A CA 1
ATOM 761 C C . GLY A 1 99 ? 21.097 5.051 -32.318 1.00 35.19 99 GLY A C 1
ATOM 762 O O . GLY A 1 99 ? 22.085 4.986 -31.595 1.00 35.19 99 GLY A O 1
ATOM 763 N N . THR A 1 100 ? 19.878 4.723 -31.880 1.00 38.16 100 THR A N 1
ATOM 764 C CA . THR A 1 100 ? 19.562 4.085 -30.587 1.00 38.16 100 THR A CA 1
ATOM 765 C C . THR A 1 100 ? 20.068 4.830 -29.347 1.00 38.16 100 THR A C 1
ATOM 767 O O . THR A 1 100 ? 21.151 4.563 -28.826 1.00 38.16 100 THR A O 1
ATOM 770 N N . LEU A 1 101 ? 19.206 5.697 -28.796 1.00 39.53 101 LEU A N 1
ATOM 771 C CA . LEU A 1 101 ? 19.187 6.028 -27.366 1.00 39.53 101 LEU A CA 1
ATOM 772 C C . LEU A 1 101 ? 19.619 4.790 -26.578 1.00 39.53 101 LEU A C 1
ATOM 774 O O . LEU A 1 101 ? 18.929 3.770 -26.658 1.00 39.53 101 LEU A O 1
ATOM 778 N N . LYS A 1 102 ? 20.773 4.864 -25.895 1.00 38.84 102 LYS A N 1
ATOM 779 C CA . LYS A 1 102 ? 21.309 3.782 -25.062 1.00 38.84 102 LYS A CA 1
ATOM 780 C C . LYS A 1 102 ? 20.156 3.242 -24.228 1.00 38.84 102 LYS A C 1
ATOM 782 O O . LYS A 1 102 ? 19.696 3.898 -23.294 1.00 38.84 102 LYS A O 1
ATOM 787 N N . ARG A 1 103 ? 19.661 2.074 -24.644 1.00 43.59 103 ARG A N 1
ATOM 788 C CA . ARG A 1 103 ? 18.610 1.318 -23.977 1.00 43.59 103 ARG A CA 1
ATOM 789 C C . ARG A 1 103 ? 19.193 0.979 -22.622 1.00 43.59 103 ARG A C 1
ATOM 791 O O . ARG A 1 103 ? 19.990 0.051 -22.511 1.00 43.59 103 ARG A O 1
ATOM 798 N N . SER A 1 104 ? 18.890 1.780 -21.611 1.00 40.22 104 SER A N 1
ATOM 799 C CA . SER A 1 104 ? 19.217 1.404 -20.252 1.00 40.22 104 SER A CA 1
ATOM 800 C C . SER A 1 104 ? 18.435 0.120 -20.006 1.00 40.22 104 SER A C 1
ATOM 802 O O . SER A 1 104 ? 17.204 0.132 -20.028 1.00 40.22 104 SER A O 1
ATOM 804 N N . LYS A 1 105 ? 19.154 -1.006 -19.902 1.00 43.19 105 LYS A N 1
ATOM 805 C CA . LYS A 1 105 ? 18.596 -2.293 -19.484 1.00 43.19 105 LYS A CA 1
ATOM 806 C C . LYS A 1 105 ? 18.032 -2.069 -18.091 1.00 43.19 105 LYS A C 1
ATOM 808 O O . LYS A 1 105 ? 18.749 -2.160 -17.102 1.00 43.19 105 LYS A O 1
ATOM 813 N N . ASP A 1 106 ? 16.771 -1.670 -18.028 1.00 48.62 106 ASP A N 1
ATOM 814 C CA . ASP A 1 106 ? 16.043 -1.687 -16.784 1.00 48.62 106 ASP A CA 1
ATOM 815 C C . ASP A 1 106 ? 15.799 -3.157 -16.446 1.00 48.62 106 ASP A C 1
ATOM 817 O O . ASP A 1 106 ? 15.302 -3.897 -17.302 1.00 48.62 106 ASP A O 1
ATOM 821 N N . PRO A 1 107 ? 16.141 -3.608 -15.231 1.00 47.16 107 PRO A N 1
ATOM 822 C CA . PRO A 1 107 ? 15.875 -4.980 -14.805 1.00 47.16 107 PRO A CA 1
ATOM 823 C C . PRO A 1 107 ? 14.371 -5.317 -14.801 1.00 47.16 107 PRO A C 1
ATOM 825 O O . PRO A 1 107 ? 14.012 -6.488 -14.760 1.00 47.16 107 PRO A O 1
ATOM 828 N N . SER A 1 108 ? 13.493 -4.312 -14.908 1.00 51.28 108 SER A N 1
ATOM 829 C CA . SER A 1 108 ? 12.042 -4.454 -15.078 1.00 51.28 108 SER A CA 1
ATOM 830 C C . SER A 1 108 ? 11.594 -4.805 -16.508 1.00 51.28 108 SER A C 1
ATOM 832 O O . SER A 1 108 ? 10.405 -5.009 -16.727 1.00 51.28 108 SER A O 1
ATOM 834 N N . GLY A 1 109 ? 12.502 -4.873 -17.492 1.00 47.41 109 GLY A N 1
ATOM 835 C CA . GLY A 1 109 ? 12.178 -5.258 -18.876 1.00 47.41 109 GLY A CA 1
ATOM 836 C C . GLY A 1 109 ? 11.540 -4.155 -19.734 1.00 47.41 109 GLY A C 1
ATOM 837 O O . GLY A 1 109 ? 11.310 -4.360 -20.927 1.00 47.41 109 GLY A O 1
ATOM 838 N N . LEU A 1 110 ? 11.304 -2.965 -19.173 1.00 55.47 110 LEU A N 1
ATOM 839 C CA . LEU A 1 110 ? 10.784 -1.810 -19.902 1.00 55.47 110 LEU A CA 1
ATOM 840 C C . LEU A 1 110 ? 11.873 -1.140 -20.745 1.00 55.47 110 LEU A C 1
ATOM 842 O O . LEU A 1 110 ? 12.913 -0.709 -20.248 1.00 55.47 110 LEU A O 1
ATOM 846 N N . ARG A 1 111 ? 11.593 -0.975 -22.039 1.00 57.44 111 ARG A N 1
ATOM 847 C CA . ARG A 1 111 ? 12.435 -0.223 -22.983 1.00 57.44 111 ARG A CA 1
ATOM 848 C C . ARG A 1 111 ? 12.176 1.287 -22.899 1.00 57.44 111 ARG A C 1
ATOM 850 O O . ARG A 1 111 ? 12.054 1.947 -23.927 1.00 57.44 111 ARG A O 1
ATOM 857 N N . LEU A 1 112 ? 12.080 1.848 -21.694 1.00 60.81 112 LEU A N 1
ATOM 858 C CA . LEU A 1 112 ? 11.989 3.298 -21.538 1.00 60.81 112 LEU A CA 1
ATOM 859 C C . LEU A 1 112 ? 13.396 3.897 -21.602 1.00 60.81 112 LEU A C 1
ATOM 861 O O . LEU A 1 112 ? 14.259 3.605 -20.771 1.00 60.81 112 LEU A O 1
ATOM 865 N N . GLY A 1 113 ? 13.625 4.760 -22.593 1.00 70.44 113 GLY A N 1
ATOM 866 C CA . GLY A 1 113 ? 14.796 5.634 -22.604 1.00 70.44 113 GLY A CA 1
ATOM 867 C C . GLY A 1 113 ? 14.801 6.574 -21.390 1.00 70.44 113 GLY A C 1
ATOM 868 O O . GLY A 1 113 ? 13.821 6.679 -20.653 1.00 70.44 113 GLY A O 1
ATOM 869 N N . PHE A 1 114 ? 15.899 7.304 -21.191 1.00 72.81 114 PHE A N 1
ATOM 870 C CA . PHE A 1 114 ? 16.073 8.228 -20.060 1.00 72.81 114 PHE A CA 1
ATOM 871 C C . PHE A 1 114 ? 14.892 9.197 -19.857 1.00 72.81 114 PHE A C 1
ATOM 873 O O . PHE A 1 114 ? 14.417 9.371 -18.735 1.00 72.81 114 PHE A O 1
ATOM 880 N N . TYR A 1 115 ? 14.380 9.780 -20.945 1.00 80.50 115 TYR A N 1
ATOM 881 C CA . TYR A 1 115 ? 13.227 10.682 -20.903 1.00 80.50 115 TYR A CA 1
ATOM 882 C C . TYR A 1 115 ? 11.930 9.972 -20.498 1.00 80.50 115 TYR A C 1
ATOM 884 O O . TYR A 1 115 ? 11.178 10.511 -19.693 1.00 80.50 115 TYR A O 1
ATOM 892 N N . GLY A 1 116 ? 11.709 8.739 -20.967 1.00 84.69 116 GLY A N 1
ATOM 893 C CA . GLY A 1 116 ? 10.540 7.940 -20.589 1.00 84.69 116 GLY A CA 1
ATOM 894 C C . GLY A 1 116 ? 10.505 7.617 -19.094 1.00 84.69 116 GLY A C 1
ATOM 895 O O . GLY A 1 116 ? 9.447 7.675 -18.479 1.00 84.69 116 GLY A O 1
ATOM 896 N N . ARG A 1 117 ? 11.663 7.371 -18.468 1.00 83.88 117 ARG A N 1
ATOM 897 C CA . ARG A 1 117 ? 11.742 7.153 -17.012 1.00 83.88 117 ARG A CA 1
ATOM 898 C C . ARG A 1 117 ? 11.433 8.411 -16.206 1.00 83.88 117 ARG A C 1
ATOM 900 O O . ARG A 1 117 ? 10.722 8.334 -15.211 1.00 83.88 117 ARG A O 1
ATOM 907 N N . LYS A 1 118 ? 11.954 9.566 -16.632 1.00 88.81 118 LYS A N 1
ATOM 908 C CA . LYS A 1 118 ? 11.645 10.852 -15.987 1.00 88.81 118 LYS A CA 1
ATOM 909 C C . LYS A 1 118 ? 10.167 11.210 -16.123 1.00 88.81 118 LYS A C 1
ATOM 911 O O . LYS A 1 118 ? 9.590 11.733 -15.174 1.00 88.81 118 LYS A O 1
ATOM 916 N N . ALA A 1 119 ? 9.569 10.911 -17.277 1.00 92.00 119 ALA A N 1
ATOM 917 C CA . ALA A 1 119 ? 8.135 11.054 -17.480 1.00 92.00 119 ALA A CA 1
ATOM 918 C C . ALA A 1 119 ? 7.349 10.141 -16.524 1.00 92.00 119 ALA A C 1
ATOM 920 O O . ALA A 1 119 ? 6.451 10.630 -15.847 1.00 92.00 119 ALA A O 1
ATOM 921 N N . ASP A 1 120 ? 7.729 8.862 -16.395 1.00 92.06 120 ASP A N 1
ATOM 922 C CA . ASP A 1 120 ? 7.105 7.923 -15.446 1.00 92.06 120 ASP A CA 1
ATOM 923 C C . ASP A 1 120 ? 7.195 8.430 -13.996 1.00 92.06 120 ASP A C 1
ATOM 925 O O . ASP A 1 120 ? 6.205 8.443 -13.274 1.00 92.06 120 ASP A O 1
ATOM 929 N N . ASP A 1 121 ? 8.364 8.925 -13.574 1.00 92.81 121 ASP A N 1
ATOM 930 C CA . ASP A 1 121 ? 8.552 9.497 -12.235 1.00 92.81 121 ASP A CA 1
ATOM 931 C C . ASP A 1 121 ? 7.659 10.719 -11.992 1.00 92.81 121 ASP A C 1
ATOM 933 O O . ASP A 1 121 ? 7.107 10.884 -10.902 1.00 92.81 121 ASP A O 1
ATOM 937 N N . PHE A 1 122 ? 7.519 11.587 -12.995 1.00 95.56 122 PHE A N 1
ATOM 938 C CA . PHE A 1 122 ? 6.657 12.759 -12.912 1.00 95.56 122 PHE A CA 1
ATOM 939 C C . PHE A 1 122 ? 5.175 12.368 -12.830 1.00 95.56 122 PHE A C 1
ATOM 941 O O . PHE A 1 122 ? 4.465 12.868 -11.958 1.00 95.56 122 PHE A O 1
ATOM 948 N N . MET A 1 123 ? 4.724 11.441 -13.676 1.00 96.00 123 MET A N 1
ATOM 949 C CA . MET A 1 123 ? 3.339 10.958 -13.684 1.00 96.00 123 MET A CA 1
ATOM 950 C C . MET A 1 123 ? 2.988 10.175 -12.415 1.00 96.00 123 MET A C 1
ATOM 952 O O . MET A 1 123 ? 1.933 10.383 -11.823 1.00 96.00 123 MET A O 1
ATOM 956 N N . ALA A 1 124 ? 3.891 9.334 -11.914 1.00 95.06 124 ALA A N 1
ATOM 957 C CA . ALA A 1 124 ? 3.698 8.652 -10.639 1.00 95.06 124 ALA A CA 1
ATOM 958 C C . ALA A 1 124 ? 3.545 9.653 -9.479 1.00 95.06 124 ALA A C 1
ATOM 960 O O . ALA A 1 124 ? 2.686 9.484 -8.611 1.00 95.06 124 ALA A O 1
ATOM 961 N N . ARG A 1 125 ? 4.346 10.731 -9.474 1.00 96.44 125 ARG A N 1
ATOM 962 C CA . ARG A 1 125 ? 4.220 11.815 -8.487 1.00 96.44 125 ARG A CA 1
ATOM 963 C C . ARG A 1 125 ? 2.906 12.574 -8.635 1.00 96.44 125 ARG A C 1
ATOM 965 O O . ARG A 1 125 ? 2.299 12.877 -7.613 1.00 96.44 125 ARG A O 1
ATOM 972 N N . SER A 1 126 ? 2.458 12.875 -9.854 1.00 96.69 126 SER A N 1
ATOM 973 C CA . SER A 1 126 ? 1.198 13.599 -10.059 1.00 96.69 126 SER A CA 1
ATOM 974 C C . SER A 1 126 ? -0.001 12.789 -9.559 1.00 96.69 126 SER A C 1
ATOM 976 O O . SER A 1 126 ? -0.814 13.328 -8.811 1.00 96.69 126 SER A O 1
ATOM 978 N N . ILE A 1 127 ? -0.051 11.485 -9.846 1.00 95.62 127 ILE A N 1
ATOM 979 C CA . ILE A 1 127 ? -1.079 10.573 -9.317 1.00 95.62 127 ILE A CA 1
ATOM 980 C C . ILE A 1 127 ? -1.028 10.517 -7.788 1.00 95.62 127 ILE A C 1
ATOM 982 O O . ILE A 1 127 ? -2.057 10.645 -7.124 1.00 95.62 127 ILE A O 1
ATOM 986 N N . ALA A 1 128 ? 0.165 10.379 -7.203 1.00 94.44 128 ALA A N 1
ATOM 987 C CA . ALA A 1 128 ? 0.312 10.365 -5.751 1.00 94.44 128 ALA A CA 1
ATOM 988 C C . ALA A 1 128 ? -0.164 11.681 -5.106 1.00 94.44 128 ALA A C 1
ATOM 990 O O . ALA A 1 128 ? -0.767 11.656 -4.035 1.00 94.44 128 ALA A O 1
ATOM 991 N N . MET A 1 129 ? 0.077 12.828 -5.746 1.00 94.62 129 MET A N 1
ATOM 992 C CA . MET A 1 129 ? -0.400 14.129 -5.265 1.00 94.62 129 MET A CA 1
ATOM 993 C C . MET A 1 129 ? -1.918 14.272 -5.389 1.00 94.62 129 MET A C 1
ATOM 995 O O . MET A 1 129 ? -2.540 14.775 -4.459 1.00 94.62 129 MET A O 1
ATOM 999 N N . GLN A 1 130 ? -2.526 13.779 -6.470 1.00 94.31 130 GLN A N 1
ATOM 1000 C CA . GLN A 1 130 ? -3.987 13.737 -6.612 1.00 94.31 130 GLN A CA 1
ATOM 1001 C C . GLN A 1 130 ? -4.630 12.869 -5.521 1.00 94.31 130 GLN A C 1
ATOM 1003 O O . GLN A 1 130 ? -5.593 13.289 -4.883 1.00 94.31 130 GLN A O 1
ATOM 1008 N N . ALA A 1 131 ? -4.047 11.700 -5.234 1.00 93.44 131 ALA A N 1
ATOM 1009 C CA . ALA A 1 131 ? -4.507 10.834 -4.150 1.00 93.44 131 ALA A CA 1
ATOM 1010 C C . ALA A 1 131 ? -4.345 11.482 -2.762 1.00 93.44 131 ALA A C 1
ATOM 1012 O O . ALA A 1 131 ? -5.190 11.321 -1.888 1.00 93.44 131 ALA A O 1
ATOM 1013 N N . LYS A 1 132 ? -3.280 12.259 -2.541 1.00 93.88 132 LYS A N 1
ATOM 1014 C CA . LYS A 1 132 ? -3.116 13.034 -1.300 1.00 93.88 132 LYS A CA 1
ATOM 1015 C C . LYS A 1 132 ? -4.111 14.187 -1.199 1.00 93.88 132 LYS A C 1
ATOM 1017 O O . LYS A 1 132 ? -4.613 14.451 -0.110 1.00 93.88 132 LYS A O 1
ATOM 1022 N N . ALA A 1 133 ? -4.416 14.850 -2.313 1.00 92.62 133 ALA A N 1
ATOM 1023 C CA . ALA A 1 133 ? -5.373 15.950 -2.347 1.00 92.62 133 ALA A CA 1
ATOM 1024 C C . ALA A 1 133 ? -6.774 15.497 -1.909 1.00 92.62 133 ALA A C 1
ATOM 1026 O O . ALA A 1 133 ? -7.450 16.236 -1.199 1.00 92.62 133 ALA A O 1
ATOM 1027 N N . SER A 1 134 ? -7.185 14.260 -2.222 1.00 91.62 134 SER A N 1
ATOM 1028 C CA . SER A 1 134 ? -8.478 13.742 -1.752 1.00 91.62 134 SER A CA 1
ATOM 1029 C C . SER A 1 134 ? -8.548 13.567 -0.231 1.00 91.62 134 SER A C 1
ATOM 1031 O O . SER A 1 134 ? -9.628 13.664 0.341 1.00 91.62 134 SER A O 1
ATOM 1033 N N . ALA A 1 135 ? -7.416 13.337 0.444 1.00 89.06 135 ALA A N 1
ATOM 1034 C CA . ALA A 1 135 ? -7.365 13.227 1.905 1.00 89.06 135 ALA A CA 1
ATOM 1035 C C . ALA A 1 135 ? -7.449 14.593 2.622 1.00 89.06 135 ALA A C 1
ATOM 1037 O O . ALA A 1 135 ? -7.677 14.633 3.832 1.00 89.06 135 ALA A O 1
ATOM 1038 N N . ALA A 1 136 ? -7.275 15.700 1.891 1.00 90.19 136 ALA A N 1
ATOM 1039 C CA . ALA A 1 136 ? -7.351 17.077 2.383 1.00 90.19 136 ALA A CA 1
ATOM 1040 C C . ALA A 1 136 ? -8.181 17.964 1.431 1.00 90.19 136 ALA A C 1
ATOM 1042 O O . ALA A 1 136 ? -7.786 19.079 1.095 1.00 90.19 136 ALA A O 1
ATOM 1043 N N . GLY A 1 137 ? -9.338 17.461 0.980 1.00 87.44 137 GLY A N 1
ATOM 1044 C CA . GLY A 1 137 ? -10.146 18.109 -0.063 1.00 87.44 137 GLY A CA 1
ATOM 1045 C C . GLY A 1 137 ? -10.684 19.500 0.296 1.00 87.44 137 GLY A C 1
ATOM 1046 O O . GLY A 1 137 ? -10.919 20.309 -0.594 1.00 87.44 137 GLY A O 1
ATOM 1047 N N . SER A 1 138 ? -10.837 19.808 1.587 1.00 90.75 138 SER A N 1
ATOM 1048 C CA . SER A 1 138 ? -11.250 21.130 2.083 1.00 90.75 138 SER A CA 1
ATOM 1049 C C . SER A 1 138 ? -10.077 22.081 2.364 1.00 90.75 138 SER A C 1
ATOM 1051 O O . SER A 1 138 ? -10.281 23.155 2.920 1.00 90.75 138 SER A O 1
ATOM 1053 N N . GLY A 1 139 ? -8.839 21.683 2.050 1.00 90.94 139 GLY A N 1
ATOM 1054 C CA . GLY A 1 139 ? -7.625 22.431 2.398 1.00 90.94 139 GLY A CA 1
ATOM 1055 C C . GLY A 1 139 ? -7.160 22.245 3.848 1.00 90.94 139 GLY A C 1
ATOM 1056 O O . GLY A 1 139 ? -6.057 22.663 4.191 1.00 90.94 139 GLY A O 1
ATOM 1057 N N . VAL A 1 140 ? -7.951 21.572 4.691 1.00 93.00 140 VAL A N 1
ATOM 1058 C CA . VAL A 1 140 ? -7.575 21.204 6.063 1.00 93.00 140 VAL A CA 1
ATOM 1059 C C . VAL A 1 140 ? -7.131 19.744 6.097 1.00 93.00 140 VAL A C 1
ATOM 1061 O O . VAL A 1 140 ? -7.834 18.853 5.615 1.00 93.00 140 VAL A O 1
ATOM 1064 N N . TYR A 1 141 ? -5.961 19.483 6.684 1.00 93.06 141 TYR A N 1
ATOM 1065 C CA . TYR A 1 141 ? -5.451 18.122 6.840 1.00 93.06 141 TYR A CA 1
ATOM 1066 C C . TYR A 1 141 ? -6.329 17.304 7.789 1.00 93.06 141 TYR A C 1
ATOM 1068 O O . TYR A 1 141 ? -6.624 17.715 8.910 1.00 93.06 141 TYR A O 1
ATOM 1076 N N . THR A 1 142 ? -6.709 16.108 7.345 1.00 91.19 142 THR A N 1
ATOM 1077 C CA . THR A 1 142 ? -7.464 15.152 8.158 1.00 91.19 142 THR A CA 1
ATOM 1078 C C . THR A 1 142 ? -6.538 14.322 9.050 1.00 91.19 142 THR A C 1
ATOM 1080 O O . THR A 1 142 ? -5.316 14.295 8.878 1.00 91.19 142 THR A O 1
ATOM 1083 N N . THR A 1 143 ? -7.117 13.572 9.992 1.00 89.38 143 THR A N 1
ATOM 1084 C CA . THR A 1 143 ? -6.371 12.657 10.877 1.00 89.38 143 THR A CA 1
ATOM 1085 C C . THR A 1 143 ? -5.613 11.561 10.118 1.00 89.38 143 THR A C 1
ATOM 1087 O O . THR A 1 143 ? -4.624 11.031 10.633 1.00 89.38 143 THR A O 1
ATOM 1090 N N . GLN A 1 144 ? -6.02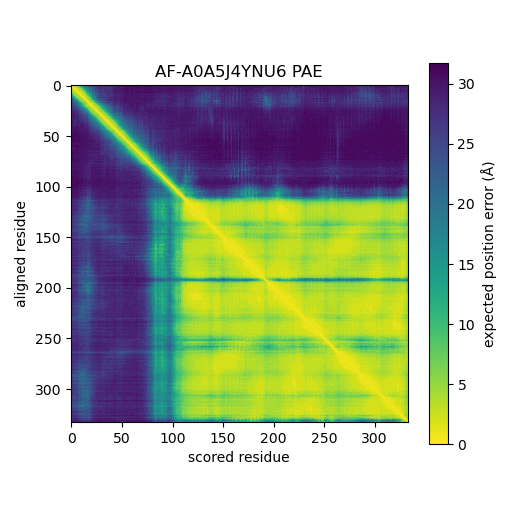5 11.259 8.879 1.00 89.38 144 GLN A N 1
ATOM 1091 C CA . GLN A 1 144 ? -5.340 10.340 7.966 1.00 89.38 144 GLN A CA 1
ATOM 1092 C C . GLN A 1 144 ? -3.934 10.834 7.595 1.00 89.38 144 GLN A C 1
ATOM 1094 O O . GLN A 1 144 ? -3.028 10.020 7.425 1.00 89.38 144 GLN A O 1
ATOM 1099 N N . CYS A 1 145 ? -3.749 12.152 7.502 1.00 91.81 145 CYS A N 1
ATOM 1100 C CA . CYS A 1 145 ? -2.507 12.783 7.057 1.00 91.81 145 CYS A CA 1
ATOM 1101 C C . CYS A 1 145 ? -1.501 13.028 8.193 1.00 91.81 145 CYS A C 1
ATOM 1103 O O . CYS A 1 145 ? -0.441 13.596 7.956 1.00 91.81 145 CYS A O 1
ATOM 1105 N N . SER A 1 146 ? -1.805 12.623 9.430 1.00 92.44 146 SER A N 1
ATOM 1106 C CA . SER A 1 146 ? -0.869 12.771 10.549 1.00 92.44 146 SER A CA 1
ATOM 1107 C C . SER A 1 146 ? 0.316 11.804 10.396 1.00 92.44 146 SER A C 1
ATOM 1109 O O . SER A 1 146 ? 0.146 10.587 10.322 1.00 92.44 146 SER A O 1
ATOM 1111 N N . GLU A 1 147 ? 1.539 12.326 10.368 1.00 90.44 147 GLU A N 1
ATOM 1112 C CA . GLU A 1 147 ? 2.750 11.518 10.142 1.00 90.44 147 GLU A CA 1
ATOM 1113 C C . GLU A 1 147 ? 3.401 11.017 11.444 1.00 90.44 147 GLU A C 1
ATOM 1115 O O . GLU A 1 147 ? 4.210 10.092 11.428 1.00 90.44 147 GLU A O 1
ATOM 1120 N N . GLY A 1 148 ? 3.016 11.572 12.595 1.00 90.31 148 GLY A N 1
ATOM 1121 C CA . GLY A 1 148 ? 3.575 11.218 13.896 1.00 90.31 148 GLY A CA 1
ATOM 1122 C C . GLY A 1 148 ? 2.782 11.830 15.046 1.00 90.31 148 GLY A C 1
ATOM 1123 O O . GLY A 1 148 ? 2.135 12.860 14.875 1.00 90.31 148 GLY A O 1
ATOM 1124 N N . ALA A 1 149 ? 2.819 11.178 16.210 1.00 90.12 149 ALA A N 1
ATOM 1125 C CA . ALA A 1 149 ? 2.151 11.663 17.420 1.00 90.12 149 ALA A CA 1
ATOM 1126 C C . ALA A 1 149 ? 3.091 12.441 18.354 1.00 90.12 149 ALA A C 1
ATOM 1128 O O . ALA A 1 149 ? 2.632 13.309 19.090 1.00 90.12 149 ALA A O 1
ATOM 1129 N N . SER A 1 150 ? 4.395 12.154 18.325 1.00 91.44 150 SER A N 1
ATOM 1130 C CA . SER A 1 150 ? 5.402 12.852 19.126 1.00 91.44 150 SER A CA 1
ATOM 1131 C C . SER A 1 150 ? 6.454 13.539 18.252 1.00 91.44 150 SER A C 1
ATOM 1133 O O . SER A 1 150 ? 6.589 13.275 17.050 1.00 91.44 150 SER A O 1
ATOM 1135 N N . LYS A 1 151 ? 7.204 14.461 18.866 1.00 94.06 151 LYS A N 1
ATOM 1136 C CA . LYS A 1 151 ? 8.289 15.194 18.204 1.00 94.06 151 LYS A CA 1
ATOM 1137 C C . LYS A 1 151 ? 9.323 14.205 17.650 1.00 94.06 151 LYS A C 1
ATOM 1139 O O . LYS A 1 151 ? 9.701 13.253 18.322 1.00 94.06 151 LYS A O 1
ATOM 1144 N N . GLY A 1 152 ? 9.761 14.421 16.411 1.00 91.94 152 GLY A N 1
ATOM 1145 C CA . GLY A 1 152 ? 10.743 13.566 15.731 1.00 91.94 152 GLY A CA 1
ATOM 1146 C C . GLY A 1 152 ? 10.178 12.307 15.056 1.00 91.94 152 GLY A C 1
ATOM 1147 O O . GLY A 1 152 ? 10.857 11.734 14.207 1.00 91.94 152 GLY A O 1
ATOM 1148 N N . MET A 1 153 ? 8.929 11.895 15.326 1.00 93.25 153 MET A N 1
ATOM 1149 C CA . MET A 1 153 ? 8.349 10.711 14.665 1.00 93.25 153 MET A CA 1
ATOM 1150 C C . MET A 1 153 ? 8.194 10.875 13.151 1.00 93.25 153 MET A C 1
ATOM 1152 O O . MET A 1 153 ? 8.423 9.914 12.421 1.00 93.25 153 MET A O 1
ATOM 1156 N N . ALA A 1 154 ? 7.841 12.072 12.675 1.00 93.62 154 ALA A N 1
ATOM 1157 C CA . ALA A 1 154 ? 7.701 12.336 11.241 1.00 93.62 154 ALA A CA 1
ATOM 1158 C C . ALA A 1 154 ? 9.038 12.155 10.496 1.00 93.62 154 ALA A C 1
ATOM 1160 O O . ALA A 1 154 ? 9.091 11.535 9.435 1.00 93.62 154 ALA A O 1
ATOM 1161 N N . GLU A 1 155 ? 10.145 12.598 11.096 1.00 94.00 155 GLU A N 1
ATOM 1162 C CA . GLU A 1 155 ? 11.482 12.446 10.513 1.00 94.00 155 GLU A CA 1
ATOM 1163 C C . GLU A 1 155 ? 11.950 10.982 10.507 1.00 94.00 155 GLU A C 1
ATOM 1165 O O . GLU A 1 155 ? 12.533 10.495 9.531 1.00 94.00 155 GLU A O 1
ATOM 1170 N N . ASN A 1 156 ? 11.608 10.235 11.559 1.00 92.19 156 ASN A N 1
ATOM 1171 C CA . ASN A 1 156 ? 11.824 8.790 11.601 1.00 92.19 156 ASN A CA 1
ATOM 1172 C C . ASN A 1 156 ? 11.007 8.070 10.516 1.00 92.19 156 ASN A C 1
ATOM 1174 O O . ASN A 1 156 ? 11.536 7.189 9.835 1.00 92.19 156 ASN A O 1
ATOM 1178 N N . ALA A 1 157 ? 9.748 8.467 10.299 1.00 91.75 157 ALA A N 1
ATOM 1179 C CA . ALA A 1 157 ? 8.900 7.925 9.237 1.00 91.75 157 ALA A CA 1
ATOM 1180 C C . ALA A 1 157 ? 9.457 8.242 7.838 1.00 91.75 157 ALA A C 1
ATOM 1182 O O . ALA A 1 157 ? 9.476 7.368 6.966 1.00 91.75 157 ALA A O 1
ATOM 1183 N N . ARG A 1 158 ? 9.990 9.454 7.629 1.00 94.12 158 ARG A N 1
ATOM 1184 C CA . ARG A 1 158 ? 10.681 9.847 6.392 1.00 94.12 158 ARG A CA 1
ATOM 1185 C C . ARG A 1 158 ? 11.900 8.966 6.130 1.00 94.12 158 ARG A C 1
ATOM 1187 O O . ARG A 1 158 ? 12.035 8.410 5.039 1.00 94.12 158 ARG A O 1
ATOM 1194 N N . THR A 1 159 ? 12.758 8.793 7.133 1.00 92.81 159 THR A N 1
ATOM 1195 C CA . THR A 1 159 ? 13.962 7.953 7.039 1.00 92.81 159 THR A CA 1
ATOM 1196 C C . THR A 1 159 ? 13.597 6.494 6.758 1.00 92.81 159 THR A C 1
ATOM 1198 O O . THR A 1 159 ? 14.194 5.861 5.886 1.00 92.81 159 THR A O 1
ATOM 1201 N N . ALA A 1 160 ? 12.550 5.978 7.411 1.00 90.94 160 ALA A N 1
ATOM 1202 C CA . ALA A 1 160 ? 12.025 4.640 7.157 1.00 90.94 160 ALA A CA 1
ATOM 1203 C C . ALA A 1 160 ? 11.498 4.459 5.732 1.00 90.94 160 ALA A C 1
ATOM 1205 O O . ALA A 1 160 ? 11.776 3.442 5.094 1.00 90.94 160 ALA A O 1
ATOM 1206 N N . SER A 1 161 ? 10.786 5.458 5.210 1.00 90.62 161 SER A N 1
ATOM 1207 C CA . SER A 1 161 ? 10.286 5.458 3.835 1.00 90.62 161 SER A CA 1
ATOM 1208 C C . SER A 1 161 ? 11.428 5.444 2.815 1.00 90.62 161 SER A C 1
ATOM 1210 O O . SER A 1 161 ? 11.417 4.623 1.898 1.00 90.62 161 SER A O 1
ATOM 1212 N N . LEU A 1 162 ? 12.462 6.272 3.006 1.00 92.56 162 LEU A N 1
ATOM 1213 C CA . LEU A 1 162 ? 13.641 6.287 2.131 1.00 92.56 162 LEU A CA 1
ATOM 1214 C C . LEU A 1 162 ? 14.404 4.958 2.172 1.00 92.56 162 LEU A C 1
ATOM 1216 O O . LEU A 1 162 ? 14.761 4.419 1.124 1.00 92.56 162 LEU A O 1
ATOM 1220 N N . ALA A 1 163 ? 14.591 4.382 3.361 1.00 91.50 163 ALA A N 1
ATOM 1221 C CA . ALA A 1 163 ? 15.205 3.067 3.508 1.00 91.50 163 ALA A CA 1
ATOM 1222 C C . ALA A 1 163 ? 14.373 1.957 2.836 1.00 91.50 163 ALA A C 1
ATOM 1224 O O . ALA A 1 163 ? 14.938 1.049 2.224 1.00 91.50 163 ALA A O 1
ATOM 1225 N N . LYS A 1 164 ? 13.034 2.026 2.899 1.00 89.69 164 LYS A N 1
ATOM 1226 C CA . LYS A 1 164 ? 12.148 1.084 2.193 1.00 89.69 164 LYS A CA 1
ATOM 1227 C C . LYS A 1 164 ? 12.266 1.238 0.675 1.00 89.69 164 LYS A C 1
ATOM 1229 O O . LYS A 1 164 ? 12.378 0.227 -0.013 1.00 89.69 164 LYS A O 1
ATOM 1234 N N . GLN A 1 165 ? 12.308 2.465 0.152 1.00 89.19 165 GLN A N 1
ATOM 1235 C CA . GLN A 1 165 ? 12.511 2.726 -1.282 1.00 89.19 165 GLN A CA 1
ATOM 1236 C C . GLN A 1 165 ? 13.859 2.187 -1.772 1.00 89.19 165 GLN A C 1
ATOM 1238 O O . GLN A 1 165 ? 13.932 1.552 -2.824 1.00 89.19 165 GLN A O 1
ATOM 1243 N N . PHE A 1 166 ? 14.916 2.378 -0.981 1.00 91.69 166 PHE A N 1
ATOM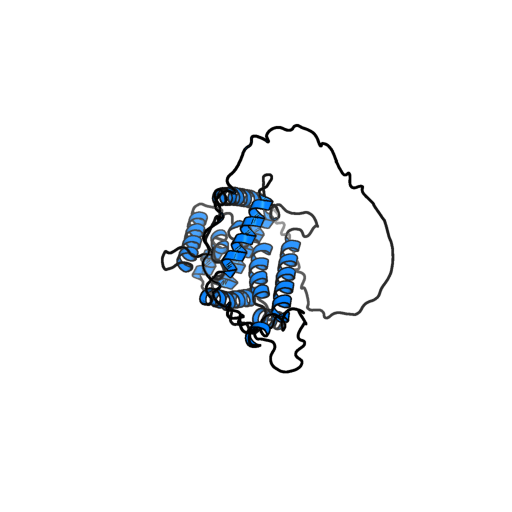 1244 C CA . PHE A 1 166 ? 16.232 1.821 -1.279 1.00 91.69 166 PHE A CA 1
ATOM 1245 C C . PHE A 1 166 ? 16.193 0.287 -1.351 1.00 91.69 166 PHE A C 1
ATOM 1247 O O . PHE A 1 166 ? 16.638 -0.291 -2.340 1.00 91.69 166 PHE A O 1
ATOM 1254 N N . ARG A 1 167 ? 15.562 -0.382 -0.377 1.00 90.00 167 ARG A N 1
ATOM 1255 C CA . ARG A 1 167 ? 15.391 -1.847 -0.391 1.00 90.00 167 ARG A CA 1
ATOM 1256 C C . ARG A 1 167 ? 14.533 -2.342 -1.555 1.00 90.00 167 ARG A C 1
ATOM 1258 O O . ARG A 1 167 ? 14.851 -3.363 -2.156 1.00 90.00 167 ARG A O 1
ATOM 1265 N N . GLN A 1 168 ? 13.483 -1.610 -1.930 1.00 87.25 168 GLN A N 1
ATOM 1266 C CA . GLN A 1 168 ? 12.676 -1.928 -3.115 1.00 87.25 168 GLN A CA 1
ATOM 1267 C C . GLN A 1 168 ? 13.503 -1.891 -4.409 1.00 87.25 168 GLN A C 1
ATOM 1269 O O . GLN A 1 168 ? 13.253 -2.692 -5.314 1.00 87.25 168 GLN A O 1
ATOM 1274 N N . ALA A 1 169 ? 14.507 -1.014 -4.485 1.00 86.94 169 ALA A N 1
ATOM 1275 C CA . ALA A 1 169 ? 15.450 -0.949 -5.600 1.00 86.94 169 ALA A CA 1
ATOM 1276 C C . ALA A 1 169 ? 16.536 -2.044 -5.561 1.00 86.94 169 ALA A C 1
ATOM 1278 O O . ALA A 1 169 ? 17.167 -2.294 -6.581 1.00 86.94 169 ALA A O 1
ATOM 1279 N N . GLN A 1 170 ? 16.740 -2.721 -4.427 1.00 88.81 170 GLN A N 1
ATOM 1280 C CA . GLN A 1 170 ? 17.698 -3.830 -4.277 1.00 88.81 170 GLN A CA 1
ATOM 1281 C C . GLN A 1 170 ? 17.105 -5.212 -4.587 1.00 88.81 170 GLN A C 1
ATOM 1283 O O . GLN A 1 170 ? 17.780 -6.230 -4.443 1.00 88.81 170 GLN A O 1
ATOM 1288 N N . ARG A 1 171 ? 15.830 -5.273 -4.976 1.00 85.19 171 ARG A N 1
ATOM 1289 C CA . ARG A 1 171 ? 15.152 -6.532 -5.298 1.00 85.19 171 ARG A CA 1
ATOM 1290 C C . ARG A 1 171 ? 15.759 -7.195 -6.529 1.00 85.19 171 ARG A C 1
ATOM 1292 O O . ARG A 1 171 ? 16.342 -6.538 -7.390 1.00 85.19 171 ARG A O 1
ATOM 1299 N N . SER A 1 172 ? 15.596 -8.508 -6.630 1.00 85.88 172 SER A N 1
ATOM 1300 C CA . SER A 1 172 ? 16.106 -9.225 -7.800 1.00 85.88 172 SER A CA 1
ATOM 1301 C C . SER A 1 172 ? 15.321 -8.844 -9.062 1.00 85.88 172 SER A C 1
ATOM 1303 O O . SER A 1 172 ? 14.150 -8.458 -9.000 1.00 85.88 172 SER A O 1
ATOM 1305 N N . ALA A 1 173 ? 15.941 -9.005 -10.234 1.00 85.38 173 ALA A N 1
ATOM 1306 C CA . ALA A 1 173 ? 15.291 -8.704 -11.511 1.00 85.38 173 ALA A CA 1
ATOM 1307 C C . ALA A 1 173 ? 13.976 -9.486 -11.704 1.00 85.38 173 ALA A C 1
ATOM 1309 O O . ALA A 1 173 ? 13.006 -8.938 -12.221 1.00 85.38 173 ALA A O 1
ATOM 1310 N N . ARG A 1 174 ? 13.909 -10.736 -11.217 1.00 85.75 174 ARG A N 1
ATOM 1311 C CA . ARG A 1 174 ? 12.689 -11.562 -11.233 1.00 85.75 174 ARG A CA 1
ATOM 1312 C C . ARG A 1 174 ? 11.553 -10.937 -10.425 1.00 85.75 174 ARG A C 1
ATOM 1314 O O . ARG A 1 174 ? 10.397 -11.006 -10.821 1.00 85.75 174 ARG A O 1
ATOM 1321 N N . GLU A 1 175 ? 11.860 -10.368 -9.267 1.00 85.00 175 GLU A N 1
ATOM 1322 C CA . GLU A 1 175 ? 10.843 -9.751 -8.416 1.00 85.00 175 GLU A CA 1
ATOM 1323 C C . GLU A 1 175 ? 10.362 -8.432 -9.005 1.00 85.00 175 GLU A C 1
ATOM 1325 O O . GLU A 1 175 ? 9.164 -8.170 -9.026 1.00 85.00 175 GLU A O 1
ATOM 1330 N N . MET A 1 176 ? 11.285 -7.633 -9.544 1.00 85.75 176 MET A N 1
ATOM 1331 C CA . MET A 1 176 ? 10.938 -6.393 -10.232 1.00 85.75 176 MET A CA 1
ATOM 1332 C C . MET A 1 176 ? 10.082 -6.640 -11.477 1.00 85.75 176 MET A C 1
ATOM 1334 O O . MET A 1 176 ? 9.156 -5.871 -11.731 1.00 85.75 176 MET A O 1
ATOM 1338 N N . SER A 1 177 ? 10.364 -7.696 -12.247 1.00 86.38 177 SER A N 1
ATOM 1339 C CA . SER A 1 177 ? 9.560 -8.055 -13.418 1.00 86.38 177 SER A CA 1
ATOM 1340 C C . SER A 1 177 ? 8.200 -8.636 -13.029 1.00 86.38 177 SER A C 1
ATOM 1342 O O . SER A 1 177 ? 7.195 -8.286 -13.640 1.00 86.38 177 SER A O 1
ATOM 1344 N N . PHE A 1 178 ? 8.129 -9.455 -11.978 1.00 88.12 178 PHE A N 1
ATOM 1345 C CA . PHE A 1 178 ? 6.852 -9.919 -11.434 1.00 88.12 178 PHE A CA 1
ATOM 1346 C C . PHE A 1 178 ? 5.965 -8.741 -11.011 1.00 88.12 178 PHE A C 1
ATOM 1348 O O . PHE A 1 178 ? 4.810 -8.658 -11.424 1.00 88.12 178 PHE A O 1
ATOM 1355 N N . ASP A 1 179 ? 6.521 -7.796 -10.251 1.00 87.19 179 ASP A N 1
ATOM 1356 C CA . ASP A 1 179 ? 5.783 -6.618 -9.802 1.00 87.19 179 ASP A CA 1
ATOM 1357 C C . ASP A 1 179 ? 5.368 -5.706 -10.955 1.00 87.19 179 ASP A C 1
ATOM 1359 O O . ASP A 1 179 ? 4.316 -5.078 -10.889 1.00 87.19 179 ASP A O 1
ATOM 1363 N N . TYR A 1 180 ? 6.172 -5.643 -12.017 1.00 86.94 180 TYR A N 1
ATOM 1364 C CA . TYR A 1 180 ? 5.816 -4.933 -13.239 1.00 86.94 180 TYR A CA 1
ATOM 1365 C C . TYR A 1 180 ? 4.530 -5.495 -13.864 1.00 86.94 180 TYR A C 1
ATOM 1367 O O . TYR A 1 180 ? 3.577 -4.750 -14.101 1.00 86.94 180 TYR A O 1
ATOM 1375 N N . TYR A 1 181 ? 4.470 -6.809 -14.096 1.00 90.56 181 TYR A N 1
ATOM 1376 C CA . TYR A 1 181 ? 3.311 -7.430 -14.742 1.00 90.56 181 TYR A CA 1
ATOM 1377 C C . TYR A 1 181 ? 2.073 -7.432 -13.846 1.00 90.56 181 TYR A C 1
ATOM 1379 O O . TYR A 1 181 ? 0.982 -7.073 -14.293 1.00 90.56 181 TYR A O 1
ATOM 1387 N N . GLU A 1 182 ? 2.232 -7.793 -12.575 1.00 89.44 182 GLU A N 1
ATOM 1388 C CA . GLU A 1 182 ? 1.111 -7.822 -11.638 1.00 89.44 182 GLU A CA 1
ATOM 1389 C C . GLU A 1 182 ? 0.627 -6.403 -11.308 1.00 89.44 182 GLU A C 1
ATOM 1391 O O . GLU A 1 182 ? -0.577 -6.162 -11.271 1.00 89.44 182 GLU A O 1
ATOM 1396 N N . GLY A 1 183 ? 1.530 -5.430 -11.157 1.00 89.06 183 GLY A N 1
ATOM 1397 C CA . GLY A 1 183 ? 1.182 -4.032 -10.893 1.00 89.06 183 GLY A CA 1
ATOM 1398 C C . GLY A 1 183 ? 0.361 -3.437 -12.032 1.00 89.06 183 GLY A C 1
ATOM 1399 O O . GLY A 1 183 ? -0.682 -2.829 -11.791 1.00 89.06 183 GLY A O 1
ATOM 1400 N N . ARG A 1 184 ? 0.763 -3.713 -13.278 1.00 90.38 184 ARG A N 1
ATOM 1401 C CA . ARG A 1 184 ? -0.015 -3.363 -14.470 1.00 90.38 184 ARG A CA 1
A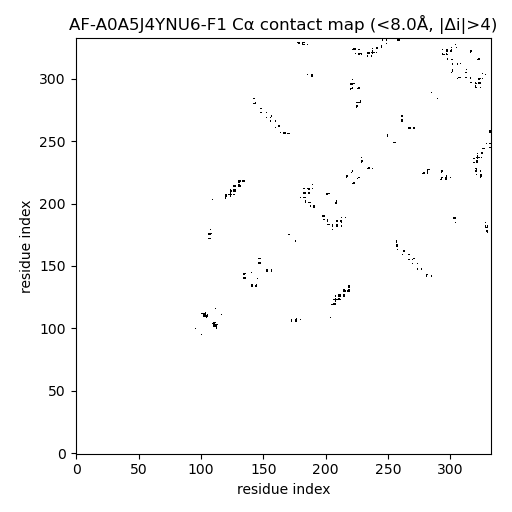TOM 1402 C C . ARG A 1 184 ? -1.383 -4.041 -14.474 1.00 90.38 184 ARG A C 1
ATOM 1404 O O . ARG A 1 184 ? -2.380 -3.368 -14.702 1.00 90.38 184 ARG A O 1
ATOM 1411 N N . LYS A 1 185 ? -1.460 -5.346 -14.205 1.00 91.44 185 LYS A N 1
ATOM 1412 C CA . LYS A 1 185 ? -2.734 -6.082 -14.149 1.00 91.44 185 LYS A CA 1
ATOM 1413 C C . LYS A 1 185 ? -3.707 -5.466 -13.140 1.00 91.44 185 LYS A C 1
ATOM 1415 O O . LYS A 1 185 ? -4.874 -5.268 -13.471 1.00 91.44 185 LYS A O 1
ATOM 1420 N N . TYR A 1 186 ? -3.239 -5.130 -11.937 1.00 91.62 186 TYR A N 1
ATOM 1421 C CA . TYR A 1 186 ? -4.077 -4.461 -10.939 1.00 91.62 186 TYR A CA 1
ATOM 1422 C C . TYR A 1 186 ? -4.450 -3.038 -11.349 1.00 91.62 186 TYR A C 1
ATOM 1424 O O . TYR A 1 186 ? -5.587 -2.646 -11.112 1.00 91.62 186 TYR A O 1
ATOM 1432 N N . ALA A 1 187 ? -3.557 -2.289 -12.002 1.00 91.62 187 ALA A N 1
ATOM 1433 C CA . ALA A 1 187 ? -3.891 -0.966 -12.527 1.00 91.62 187 ALA A CA 1
ATOM 1434 C C . ALA A 1 187 ? -5.017 -1.047 -13.569 1.00 91.62 187 ALA A C 1
ATOM 1436 O O . ALA A 1 187 ? -5.993 -0.317 -13.449 1.00 91.62 187 ALA A O 1
ATOM 1437 N N . MET A 1 188 ? -4.956 -2.003 -14.505 1.00 90.88 188 MET A N 1
ATOM 1438 C CA . MET A 1 188 ? -6.023 -2.224 -15.496 1.00 90.88 188 MET A CA 1
ATOM 1439 C C . MET A 1 188 ? -7.365 -2.556 -14.842 1.00 90.88 188 MET A C 1
ATOM 1441 O O . MET A 1 188 ? -8.382 -1.945 -15.155 1.00 90.88 188 MET A O 1
ATOM 1445 N N . LYS A 1 189 ? -7.366 -3.478 -13.870 1.00 89.88 189 LYS A N 1
ATOM 1446 C CA . LYS A 1 189 ? -8.571 -3.792 -13.088 1.00 89.88 189 LYS A CA 1
ATOM 1447 C C . LYS A 1 189 ? -9.082 -2.583 -12.304 1.00 89.88 189 LYS A C 1
ATOM 1449 O O . LYS A 1 189 ? -10.282 -2.415 -12.126 1.00 89.88 189 LYS A O 1
ATOM 1454 N N . ALA A 1 190 ? -8.174 -1.746 -11.812 1.00 87.25 190 ALA A N 1
ATOM 1455 C CA . ALA A 1 190 ? -8.503 -0.564 -11.040 1.00 87.25 190 ALA A CA 1
ATOM 1456 C C . ALA A 1 190 ? -9.110 0.556 -11.894 1.00 87.25 190 ALA A C 1
ATOM 1458 O O . ALA A 1 190 ? -9.917 1.304 -11.355 1.00 87.25 190 ALA A O 1
ATOM 1459 N N . VAL A 1 191 ? -8.798 0.676 -13.183 1.00 85.38 191 VAL A N 1
ATOM 1460 C CA . VAL A 1 191 ? -9.498 1.646 -14.042 1.00 85.38 191 VAL A CA 1
ATOM 1461 C C . VAL A 1 191 ? -10.979 1.288 -14.154 1.00 85.38 191 VAL A C 1
ATOM 1463 O O . VAL A 1 191 ? -11.820 2.181 -14.129 1.00 85.38 191 VAL A O 1
ATOM 1466 N N . GLY A 1 192 ? -11.314 -0.010 -14.191 1.00 64.00 192 GLY A N 1
ATOM 1467 C CA . GLY A 1 192 ? -12.687 -0.534 -14.080 1.00 64.00 192 GLY A CA 1
ATOM 1468 C C . GLY A 1 192 ? -13.643 -0.142 -15.218 1.00 64.00 192 GLY A C 1
ATOM 1469 O O . GLY A 1 192 ? -14.729 -0.701 -15.337 1.00 64.00 192 GLY A O 1
ATOM 1470 N N . HIS A 1 193 ? -13.231 0.780 -16.081 1.00 64.44 193 HIS A N 1
ATOM 1471 C CA . HIS A 1 193 ? -13.957 1.307 -17.223 1.00 64.44 193 HIS A CA 1
ATOM 1472 C C . HIS A 1 193 ? -13.013 1.286 -18.427 1.00 64.44 193 HIS A C 1
ATOM 1474 O O . HIS A 1 193 ? -11.807 1.425 -18.257 1.00 64.44 193 HIS A O 1
ATOM 1480 N N . ILE A 1 194 ? -13.542 1.078 -19.633 1.00 70.94 194 ILE A N 1
ATOM 1481 C CA . ILE A 1 194 ? -12.791 0.812 -20.877 1.00 70.94 194 ILE A CA 1
ATOM 1482 C C . ILE A 1 194 ? -12.093 2.098 -21.379 1.00 70.94 194 ILE A C 1
ATOM 1484 O O . ILE A 1 194 ? -12.319 2.586 -22.486 1.00 70.94 194 ILE A O 1
ATOM 1488 N N . CYS A 1 195 ? -11.274 2.722 -20.534 1.00 88.31 195 CYS A N 1
ATOM 1489 C CA . CYS A 1 195 ? -10.495 3.897 -20.872 1.00 88.31 195 CYS A CA 1
ATOM 1490 C C . CYS A 1 195 ? -9.203 3.441 -21.548 1.00 88.31 195 CYS A C 1
ATOM 1492 O O . CYS A 1 195 ? -8.158 3.284 -20.918 1.00 88.31 195 CYS A O 1
ATOM 1494 N N . ASN A 1 196 ? -9.272 3.269 -22.867 1.00 90.94 196 ASN A N 1
ATOM 1495 C CA . ASN A 1 196 ? -8.136 2.861 -23.699 1.00 90.94 196 ASN A CA 1
ATOM 1496 C C . ASN A 1 196 ? -6.889 3.753 -23.488 1.00 90.94 196 ASN A C 1
ATOM 1498 O O . ASN A 1 196 ? -5.751 3.298 -23.591 1.00 90.94 196 ASN A O 1
ATOM 1502 N N . TYR A 1 197 ? -7.083 5.039 -23.174 1.00 92.12 197 TYR A N 1
ATOM 1503 C CA . TYR A 1 197 ? -5.976 5.958 -22.905 1.00 92.12 197 TYR A CA 1
ATOM 1504 C C . TYR A 1 197 ? -5.224 5.618 -21.611 1.00 92.12 197 TYR A C 1
ATOM 1506 O O . TYR A 1 197 ? -4.000 5.473 -21.632 1.00 92.12 197 TYR A O 1
ATOM 1514 N N . GLU A 1 198 ? -5.944 5.454 -20.501 1.00 91.62 198 GLU A N 1
ATOM 1515 C CA . GLU A 1 198 ? -5.346 5.097 -19.212 1.00 91.62 198 GLU A CA 1
ATOM 1516 C C . GLU A 1 198 ? -4.699 3.720 -19.266 1.00 91.62 198 GLU A C 1
ATOM 1518 O O . GLU A 1 198 ? -3.579 3.548 -18.782 1.00 91.62 198 GLU A O 1
ATOM 1523 N N . GLU A 1 199 ? -5.344 2.769 -19.947 1.00 91.19 199 GLU A N 1
ATOM 1524 C CA . GLU A 1 199 ? -4.747 1.465 -20.189 1.00 91.19 199 GLU A CA 1
ATOM 1525 C C . GLU A 1 199 ? -3.379 1.627 -20.853 1.00 91.19 199 GLU A C 1
ATOM 1527 O O . GLU A 1 199 ? -2.379 1.202 -20.277 1.00 91.19 199 GLU A O 1
ATOM 1532 N N . LYS A 1 200 ? -3.289 2.311 -22.005 1.00 91.06 200 LYS A N 1
ATOM 1533 C CA . LYS A 1 200 ? -2.014 2.546 -22.711 1.00 91.06 200 LYS A CA 1
ATOM 1534 C C . LYS A 1 200 ? -0.944 3.181 -21.821 1.00 91.06 200 LYS A C 1
ATOM 1536 O O . LYS A 1 200 ? 0.210 2.754 -21.893 1.00 91.06 200 LYS A O 1
ATOM 1541 N N . ILE A 1 201 ? -1.308 4.137 -20.964 1.00 91.94 201 ILE A N 1
ATOM 1542 C CA . ILE A 1 201 ? -0.374 4.722 -19.990 1.00 91.94 201 ILE A CA 1
ATOM 1543 C C . ILE A 1 201 ? 0.148 3.643 -19.043 1.00 91.94 201 ILE A C 1
ATOM 1545 O O . ILE A 1 201 ? 1.361 3.486 -18.916 1.00 91.94 201 ILE A O 1
ATOM 1549 N N . PHE A 1 202 ? -0.728 2.851 -18.426 1.00 91.69 202 PHE A N 1
ATOM 1550 C CA . PHE A 1 202 ? -0.316 1.793 -17.501 1.00 91.69 202 PHE A CA 1
ATOM 1551 C C . PHE A 1 202 ? 0.439 0.647 -18.186 1.00 91.69 202 PHE A C 1
ATOM 1553 O O . PHE A 1 202 ? 1.226 -0.042 -17.536 1.00 91.69 202 PHE A O 1
ATOM 1560 N N . GLN A 1 203 ? 0.260 0.449 -19.498 1.00 88.62 203 GLN A N 1
ATOM 1561 C CA . GLN A 1 203 ? 1.084 -0.487 -20.271 1.00 88.62 203 GLN A CA 1
ATOM 1562 C C . GLN A 1 203 ? 2.531 -0.015 -20.411 1.00 88.62 203 GLN A C 1
ATOM 1564 O O . GLN A 1 203 ? 3.439 -0.845 -20.416 1.00 88.62 203 GLN A O 1
ATOM 1569 N N . GLN A 1 204 ? 2.730 1.294 -20.572 1.00 87.19 204 GLN A N 1
ATOM 1570 C CA . GLN A 1 204 ? 4.027 1.898 -20.870 1.00 87.19 204 GLN A CA 1
ATOM 1571 C C . GLN A 1 204 ? 4.792 2.313 -19.610 1.00 87.19 204 GLN A C 1
ATOM 1573 O O . GLN A 1 204 ? 6.017 2.216 -19.583 1.00 87.19 204 GLN A O 1
ATOM 1578 N N . TYR A 1 205 ? 4.085 2.763 -18.574 1.00 90.50 205 TYR A N 1
ATOM 1579 C CA . TYR A 1 205 ? 4.646 3.452 -17.415 1.00 90.50 205 TYR A CA 1
ATOM 1580 C C . TYR A 1 205 ? 4.334 2.694 -16.121 1.00 90.50 205 TYR A C 1
ATOM 1582 O O . TYR A 1 205 ? 3.239 2.772 -15.560 1.00 90.50 205 TYR A O 1
ATOM 1590 N N . ASN A 1 206 ? 5.315 1.927 -15.639 1.00 87.69 206 ASN A N 1
ATOM 1591 C CA . ASN A 1 206 ? 5.127 1.033 -14.497 1.00 87.69 206 ASN A CA 1
ATOM 1592 C C . ASN A 1 206 ? 4.999 1.775 -13.170 1.00 87.69 206 ASN A C 1
ATOM 1594 O O . ASN A 1 206 ? 4.152 1.430 -12.349 1.00 87.69 206 ASN A O 1
ATOM 1598 N N . LYS A 1 207 ? 5.844 2.784 -12.924 1.00 90.94 207 LYS A N 1
ATOM 1599 C CA . LYS A 1 207 ? 5.774 3.510 -11.649 1.00 90.94 207 LYS A CA 1
ATOM 1600 C C . LYS A 1 207 ? 4.437 4.228 -11.534 1.00 90.94 207 LYS A C 1
ATOM 1602 O O . LYS A 1 207 ? 3.857 4.252 -10.454 1.00 90.94 207 LYS A O 1
ATOM 1607 N N . THR A 1 208 ? 3.929 4.728 -12.655 1.00 93.25 208 THR A N 1
ATOM 1608 C CA . THR A 1 208 ? 2.596 5.315 -12.792 1.00 93.25 208 THR A CA 1
ATOM 1609 C C . THR A 1 208 ? 1.503 4.292 -12.465 1.00 93.25 208 THR A C 1
ATOM 1611 O O . THR A 1 208 ? 0.644 4.577 -11.633 1.00 93.25 208 THR A O 1
ATOM 1614 N N . ALA A 1 209 ? 1.570 3.074 -13.016 1.00 92.81 209 ALA A N 1
ATOM 1615 C CA . ALA A 1 209 ? 0.633 1.992 -12.690 1.00 92.81 209 ALA A CA 1
ATOM 1616 C C . ALA A 1 209 ? 0.664 1.607 -11.199 1.00 92.81 209 ALA A C 1
ATOM 1618 O O . ALA A 1 209 ? -0.378 1.528 -10.548 1.00 92.81 209 ALA A O 1
ATOM 1619 N N . ALA A 1 210 ? 1.855 1.431 -10.623 1.00 91.38 210 ALA A N 1
ATOM 1620 C CA . ALA A 1 210 ? 2.014 1.110 -9.206 1.00 91.38 210 ALA A CA 1
ATOM 1621 C C . ALA A 1 210 ? 1.504 2.240 -8.292 1.00 91.38 210 ALA A C 1
ATOM 1623 O O . ALA A 1 210 ? 0.809 1.977 -7.307 1.00 91.38 210 ALA A O 1
ATOM 1624 N N . ALA A 1 211 ? 1.804 3.499 -8.631 1.00 93.50 211 ALA A N 1
ATOM 1625 C CA . ALA A 1 211 ? 1.318 4.670 -7.907 1.00 93.50 211 ALA A CA 1
ATOM 1626 C C . ALA A 1 211 ? -0.207 4.803 -7.990 1.00 93.50 211 ALA A C 1
ATOM 1628 O O . ALA A 1 211 ? -0.822 5.197 -7.005 1.00 93.50 211 ALA A O 1
ATOM 1629 N N . TYR A 1 212 ? -0.820 4.432 -9.117 1.00 94.06 212 TYR A N 1
ATOM 1630 C CA . TYR A 1 212 ? -2.272 4.422 -9.276 1.00 94.06 212 TYR A CA 1
ATOM 1631 C C . TYR A 1 212 ? -2.948 3.374 -8.393 1.00 94.06 212 TYR A C 1
ATOM 1633 O O . TYR A 1 212 ? -3.878 3.707 -7.663 1.00 94.06 212 TYR A O 1
ATOM 1641 N N . VAL A 1 213 ? -2.450 2.132 -8.390 1.00 93.12 213 VAL A N 1
ATOM 1642 C CA . VAL A 1 213 ? -2.986 1.062 -7.530 1.00 93.12 213 VAL A CA 1
ATOM 1643 C C . VAL A 1 213 ? -2.909 1.471 -6.060 1.00 93.12 213 VAL A C 1
ATOM 1645 O O . VAL A 1 213 ? -3.921 1.438 -5.362 1.00 93.12 213 VAL A O 1
ATOM 1648 N N . MET A 1 214 ? -1.737 1.921 -5.601 1.00 91.69 214 MET A N 1
ATOM 1649 C CA . MET A 1 214 ? -1.559 2.371 -4.217 1.00 91.69 214 MET A CA 1
ATOM 1650 C C . MET A 1 214 ? -2.403 3.610 -3.908 1.00 91.69 214 MET A C 1
ATOM 1652 O O . MET A 1 214 ? -3.104 3.636 -2.902 1.00 91.69 214 MET A O 1
ATOM 1656 N N . GLY A 1 215 ? -2.385 4.613 -4.788 1.00 93.31 215 GLY A N 1
ATOM 1657 C CA . GLY A 1 215 ? -3.173 5.833 -4.646 1.00 93.31 215 GLY A CA 1
ATOM 1658 C C . GLY A 1 215 ? -4.658 5.529 -4.499 1.00 93.31 215 GLY A C 1
ATOM 1659 O O . GLY A 1 215 ? -5.279 6.010 -3.559 1.00 93.31 215 GLY A O 1
ATOM 1660 N N . LYS A 1 216 ? -5.208 4.653 -5.348 1.00 92.88 216 LYS A N 1
ATOM 1661 C CA . LYS A 1 216 ? -6.615 4.241 -5.289 1.00 92.88 216 LYS A CA 1
ATOM 1662 C C . LYS A 1 216 ? -6.969 3.544 -3.973 1.00 92.88 216 LYS A C 1
ATOM 1664 O O . LYS A 1 216 ? -8.038 3.802 -3.428 1.00 92.88 216 LYS A O 1
ATOM 1669 N N . GLN A 1 217 ? -6.105 2.679 -3.437 1.00 92.06 217 GLN A N 1
ATOM 1670 C CA . GLN A 1 217 ? -6.386 2.040 -2.143 1.00 92.06 217 GLN A CA 1
ATOM 1671 C C . GLN A 1 217 ? -6.373 3.045 -0.983 1.00 92.06 217 GLN A C 1
ATOM 1673 O O . GLN A 1 217 ? -7.191 2.942 -0.067 1.00 92.06 217 GLN A O 1
ATOM 1678 N N . GLU A 1 218 ? -5.469 4.026 -1.035 1.00 92.75 218 GLU A N 1
ATOM 1679 C CA . GLU A 1 218 ? -5.348 5.063 -0.009 1.00 92.75 218 GLU A CA 1
ATOM 1680 C C . GLU A 1 218 ? -6.492 6.081 -0.054 1.00 92.75 218 GLU A C 1
ATOM 1682 O O . GLU A 1 218 ? -6.990 6.482 0.999 1.00 92.75 218 GLU A O 1
ATOM 1687 N N . THR A 1 219 ? -6.961 6.461 -1.248 1.00 94.00 219 THR A N 1
ATOM 1688 C CA . THR A 1 219 ? -8.121 7.355 -1.398 1.00 94.00 219 THR A CA 1
ATOM 1689 C C . THR A 1 219 ? -9.421 6.681 -0.977 1.00 94.00 219 THR A C 1
ATOM 1691 O O . THR A 1 219 ? -10.266 7.301 -0.336 1.00 94.00 219 THR A O 1
ATOM 1694 N N . LEU A 1 220 ? -9.583 5.397 -1.303 1.00 93.75 220 LEU A N 1
ATOM 1695 C CA . LEU A 1 220 ? -10.779 4.628 -0.968 1.00 93.75 220 LEU A CA 1
ATOM 1696 C C . LEU A 1 220 ? -10.791 4.096 0.469 1.00 93.75 220 LEU A C 1
ATOM 1698 O O . LEU A 1 220 ? -11.807 3.532 0.888 1.00 93.75 220 LEU A O 1
ATOM 1702 N N . LEU A 1 221 ? -9.690 4.262 1.211 1.00 93.88 221 LEU A N 1
ATOM 1703 C CA . LEU A 1 221 ? -9.494 3.722 2.558 1.00 93.88 221 LEU A CA 1
ATOM 1704 C C . LEU A 1 221 ? -9.674 2.196 2.617 1.00 93.88 221 LEU A C 1
ATOM 1706 O O . LEU A 1 221 ? -10.096 1.646 3.633 1.00 93.88 221 LEU A O 1
ATOM 1710 N N . SER A 1 222 ? -9.353 1.498 1.525 1.00 93.06 222 SER A N 1
ATOM 1711 C CA . SER A 1 222 ? -9.515 0.043 1.418 1.00 93.06 222 SER A CA 1
ATOM 1712 C C . SER A 1 222 ? -8.314 -0.739 1.955 1.00 93.06 222 SER A C 1
ATOM 1714 O O . SER A 1 222 ? -8.329 -1.965 1.928 1.00 93.06 222 SER A O 1
ATOM 1716 N N . CYS A 1 223 ? -7.257 -0.054 2.399 1.00 91.81 223 CYS A N 1
ATOM 1717 C CA . CYS A 1 223 ? -6.079 -0.675 2.998 1.00 91.81 223 CYS A CA 1
ATOM 1718 C C . CYS A 1 223 ? -6.397 -1.292 4.367 1.00 91.81 223 CYS A C 1
ATOM 1720 O O . CYS A 1 223 ? -7.159 -0.735 5.159 1.00 91.81 223 CYS A O 1
ATOM 1722 N N . ASP A 1 224 ? -5.705 -2.377 4.710 1.00 92.06 224 ASP A N 1
ATOM 1723 C CA . ASP A 1 224 ? -5.846 -3.051 6.005 1.00 92.06 224 ASP A CA 1
ATOM 1724 C C . ASP A 1 224 ? -5.564 -2.142 7.213 1.00 92.06 224 ASP A C 1
ATOM 1726 O O . ASP A 1 224 ? -6.164 -2.323 8.268 1.00 92.06 224 ASP A O 1
ATOM 1730 N N . ARG A 1 225 ? -4.700 -1.129 7.057 1.00 91.75 225 ARG A N 1
ATOM 1731 C CA . ARG A 1 225 ? -4.400 -0.138 8.106 1.00 91.75 225 ARG A CA 1
ATOM 1732 C C . ARG A 1 225 ? -5.616 0.673 8.562 1.00 91.75 225 ARG A C 1
ATOM 1734 O O . ARG A 1 225 ? -5.622 1.184 9.677 1.00 91.75 225 ARG A O 1
ATOM 1741 N N . TYR A 1 226 ? -6.630 0.803 7.709 1.00 93.12 226 TYR A N 1
ATOM 1742 C CA . TYR A 1 226 ? -7.876 1.505 8.029 1.00 93.12 226 TYR A CA 1
ATOM 1743 C C . TYR A 1 226 ? -8.974 0.560 8.507 1.00 93.12 226 TYR A C 1
ATOM 1745 O O . TYR A 1 226 ? -9.993 1.001 9.039 1.00 93.12 226 TYR A O 1
ATOM 1753 N N . ALA A 1 227 ? -8.772 -0.743 8.346 1.00 92.00 227 ALA A N 1
ATOM 1754 C CA . ALA A 1 227 ? -9.772 -1.739 8.647 1.00 92.00 227 ALA A CA 1
ATOM 1755 C C . ALA A 1 227 ? -9.945 -1.907 10.153 1.00 92.00 227 ALA A C 1
ATOM 1757 O O . ALA A 1 227 ? -8.992 -2.170 10.884 1.00 92.00 227 ALA A O 1
ATOM 1758 N N . GLN A 1 228 ? -11.187 -1.770 10.609 1.00 91.12 228 GLN A N 1
ATOM 1759 C CA . GLN A 1 228 ? -11.562 -1.997 11.998 1.00 91.12 228 GLN A CA 1
ATOM 1760 C C . GLN A 1 228 ? -12.551 -3.167 12.042 1.00 91.12 228 GLN A C 1
ATOM 1762 O O . GLN A 1 228 ? -13.709 -2.974 11.639 1.00 91.12 228 GLN A O 1
ATOM 1767 N N . PRO A 1 229 ? -12.111 -4.365 12.475 1.00 92.75 229 PRO A N 1
ATOM 1768 C CA . PRO A 1 229 ? -13.002 -5.508 12.610 1.00 92.75 229 PRO A CA 1
ATOM 1769 C C . PRO A 1 229 ? -14.069 -5.202 13.665 1.00 92.75 229 PRO A C 1
ATOM 1771 O O . PRO A 1 229 ? -13.780 -4.611 14.706 1.00 92.75 229 PRO A O 1
ATOM 1774 N N . ALA A 1 230 ? -15.315 -5.575 13.385 1.00 90.50 230 ALA A N 1
ATOM 1775 C CA . ALA A 1 230 ? -16.440 -5.331 14.284 1.00 90.50 230 ALA A CA 1
ATOM 1776 C C . ALA A 1 230 ? -16.548 -6.391 15.390 1.00 90.50 230 ALA A C 1
ATOM 1778 O O . ALA A 1 230 ? -17.127 -6.131 16.442 1.00 90.50 230 ALA A O 1
ATOM 1779 N N . ASN A 1 231 ? -16.019 -7.593 15.153 1.00 95.19 231 ASN A N 1
ATOM 1780 C CA . ASN A 1 231 ? -16.103 -8.715 16.080 1.00 95.19 231 ASN A CA 1
ATOM 1781 C C . ASN A 1 231 ? -14.839 -9.593 16.035 1.00 95.19 231 ASN A C 1
ATOM 1783 O O . ASN A 1 231 ? -14.025 -9.509 15.113 1.00 95.19 231 ASN A O 1
ATOM 1787 N N . LYS A 1 232 ? -14.689 -10.467 17.041 1.00 96.12 232 LYS A N 1
ATOM 1788 C CA . LYS A 1 232 ? -13.534 -11.375 17.168 1.00 96.12 232 LYS A CA 1
ATOM 1789 C C . LYS A 1 232 ? -13.414 -12.354 15.992 1.00 96.12 232 LYS A C 1
ATOM 1791 O O . LYS A 1 232 ? -12.306 -12.711 15.606 1.00 96.12 232 LYS A O 1
ATOM 1796 N N . ALA A 1 233 ? -14.542 -12.774 15.414 1.00 95.44 233 ALA A N 1
ATOM 1797 C CA . ALA A 1 233 ? -14.556 -13.664 14.254 1.00 95.44 233 ALA A CA 1
ATOM 1798 C C . ALA A 1 233 ? -13.959 -12.980 13.012 1.00 95.44 233 ALA A C 1
ATOM 1800 O O . ALA A 1 233 ? -13.102 -13.547 12.343 1.00 95.44 233 ALA A O 1
ATOM 1801 N N . GLU A 1 234 ? -14.355 -11.739 12.737 1.00 95.56 234 GLU A N 1
ATOM 1802 C CA . GLU A 1 234 ? -13.817 -10.931 11.647 1.00 95.56 234 GLU A CA 1
ATOM 1803 C C . GLU A 1 234 ? -12.335 -10.623 11.864 1.00 95.56 234 GLU A C 1
ATOM 1805 O O . GLU A 1 234 ? -11.556 -10.710 10.921 1.00 95.56 234 GLU A O 1
ATOM 1810 N N . GLU A 1 235 ? -11.922 -10.336 13.101 1.00 96.19 235 GLU A N 1
ATOM 1811 C CA . GLU A 1 235 ? -10.510 -10.154 13.439 1.00 96.19 235 GLU A CA 1
ATOM 1812 C C . GLU A 1 235 ? -9.690 -11.426 13.164 1.00 96.19 235 GLU A C 1
ATOM 1814 O O . GLU A 1 235 ? -8.601 -11.353 12.591 1.00 96.19 235 GLU A O 1
ATOM 1819 N N . TYR A 1 236 ? -10.210 -12.600 13.534 1.00 96.81 236 TYR A N 1
ATOM 1820 C CA . TYR A 1 236 ? -9.561 -13.878 13.249 1.00 96.81 236 TYR A CA 1
ATOM 1821 C C . TYR A 1 236 ? -9.426 -14.121 11.740 1.00 96.81 236 TYR A C 1
ATOM 1823 O O . TYR A 1 236 ? -8.329 -14.425 11.270 1.00 96.81 236 TYR A O 1
ATOM 1831 N N . ILE A 1 237 ? -10.501 -13.916 10.971 1.00 96.50 237 ILE A N 1
ATOM 1832 C CA . ILE A 1 237 ? -10.499 -14.097 9.509 1.00 96.50 237 ILE A CA 1
ATOM 1833 C C . ILE A 1 237 ? -9.566 -13.081 8.835 1.00 96.50 237 ILE A C 1
ATOM 1835 O O . ILE A 1 237 ? -8.800 -13.417 7.933 1.00 96.50 237 ILE A O 1
ATOM 1839 N N . GLN A 1 238 ? -9.572 -11.829 9.291 1.00 95.38 238 GLN A N 1
ATOM 1840 C CA . GLN A 1 238 ? -8.652 -10.804 8.814 1.00 95.38 238 GLN A CA 1
ATOM 1841 C C . GLN A 1 238 ? -7.198 -11.249 9.020 1.00 95.38 238 GLN A C 1
ATOM 1843 O O . GLN A 1 238 ? -6.400 -11.227 8.080 1.00 95.38 238 GLN A O 1
ATOM 1848 N N . LYS A 1 239 ? -6.856 -11.713 10.228 1.00 95.31 239 LYS A N 1
ATOM 1849 C CA . LYS A 1 239 ? -5.520 -12.236 10.542 1.00 95.31 239 LYS A CA 1
ATOM 1850 C C . LYS A 1 239 ? -5.176 -13.460 9.694 1.00 95.31 239 LYS A C 1
ATOM 1852 O O . LYS A 1 239 ? -4.057 -13.530 9.187 1.00 95.31 239 LYS A O 1
ATOM 1857 N N . SER A 1 240 ? -6.104 -14.395 9.485 1.00 95.69 240 SER A N 1
ATOM 1858 C CA . SER A 1 240 ? -5.846 -15.589 8.673 1.00 95.69 240 SER A CA 1
ATOM 1859 C C . SER A 1 240 ? -5.553 -15.231 7.215 1.00 95.69 240 SER A C 1
ATOM 1861 O O . SER A 1 240 ? -4.581 -15.738 6.655 1.00 95.69 240 SER A O 1
ATOM 1863 N N . VAL A 1 241 ? -6.307 -14.296 6.624 1.00 93.81 241 VAL A N 1
ATOM 1864 C CA . VAL A 1 241 ? -6.050 -13.780 5.267 1.00 93.81 241 VAL A CA 1
ATOM 1865 C C . VAL A 1 241 ? -4.685 -13.094 5.199 1.00 93.81 241 VAL A C 1
ATOM 1867 O O . VAL A 1 241 ? -3.896 -13.377 4.299 1.00 93.81 241 VAL A O 1
ATOM 1870 N N . GLN A 1 242 ? -4.346 -12.244 6.175 1.00 92.19 242 GLN A N 1
ATOM 1871 C CA . GLN A 1 242 ? -3.028 -11.602 6.215 1.00 92.19 242 GLN A CA 1
ATOM 1872 C C . GLN A 1 242 ? -1.891 -12.622 6.294 1.00 92.19 242 GLN A C 1
ATOM 1874 O O . GLN A 1 242 ? -0.881 -12.452 5.613 1.00 92.19 242 GLN A O 1
ATOM 1879 N N . MET A 1 243 ? -2.051 -13.681 7.090 1.00 91.56 243 MET A N 1
ATOM 1880 C CA . MET A 1 243 ? -1.067 -14.757 7.204 1.00 91.56 243 MET A CA 1
ATOM 1881 C C . MET A 1 243 ? -0.930 -15.554 5.906 1.00 91.56 243 MET A C 1
ATOM 1883 O O . MET A 1 243 ? 0.191 -15.859 5.508 1.00 91.56 243 MET A O 1
ATOM 1887 N N . GLN A 1 244 ? -2.031 -15.858 5.216 1.00 91.94 244 GLN A N 1
ATOM 1888 C CA . GLN A 1 244 ? -1.995 -16.526 3.909 1.00 91.94 244 GLN A CA 1
ATOM 1889 C C . GLN A 1 244 ? -1.283 -15.669 2.858 1.00 91.94 244 GLN A C 1
ATOM 1891 O O . GLN A 1 244 ? -0.416 -16.165 2.140 1.00 91.94 244 GLN A O 1
ATOM 1896 N N . MET A 1 245 ? -1.576 -14.369 2.819 1.00 89.44 245 MET A N 1
ATOM 1897 C CA . MET A 1 245 ? -0.910 -13.431 1.914 1.00 89.44 245 MET A CA 1
ATOM 1898 C C . MET A 1 245 ? 0.597 -13.311 2.234 1.00 89.44 245 MET A C 1
ATOM 1900 O O . MET A 1 245 ? 1.417 -13.294 1.313 1.00 89.44 245 MET A O 1
ATOM 1904 N N . LYS A 1 246 ? 0.990 -13.349 3.522 1.00 87.88 246 LYS A N 1
ATOM 1905 C CA . LYS A 1 246 ? 2.404 -13.380 3.953 1.00 87.88 246 LYS A CA 1
ATOM 1906 C C . LYS A 1 246 ? 3.093 -14.648 3.481 1.00 87.88 246 LYS A C 1
ATOM 1908 O O . LYS A 1 246 ? 4.123 -14.567 2.814 1.00 87.88 246 LYS A O 1
ATOM 1913 N N . LYS A 1 247 ? 2.492 -15.806 3.759 1.00 87.94 247 LYS A N 1
ATOM 1914 C CA . LYS A 1 247 ? 3.004 -17.115 3.331 1.00 87.94 247 LYS A CA 1
ATOM 1915 C C . LYS A 1 247 ? 3.160 -17.201 1.812 1.00 87.94 247 LYS A C 1
ATOM 1917 O O . LYS A 1 247 ? 4.171 -17.696 1.335 1.00 87.94 247 LYS A O 1
ATOM 1922 N N . ARG A 1 248 ? 2.213 -16.647 1.047 1.00 86.25 248 ARG A N 1
ATOM 1923 C CA . ARG A 1 248 ? 2.302 -16.580 -0.419 1.00 86.25 248 ARG A CA 1
ATOM 1924 C C . ARG A 1 248 ? 3.498 -15.753 -0.897 1.00 86.25 248 ARG A C 1
ATOM 1926 O O . ARG A 1 248 ? 4.104 -16.098 -1.906 1.00 86.25 248 ARG A O 1
ATOM 1933 N N . SER A 1 249 ? 3.829 -14.664 -0.200 1.00 81.62 249 SER A N 1
ATOM 1934 C CA . SER A 1 249 ? 4.953 -13.799 -0.581 1.00 81.62 249 SER A CA 1
ATOM 1935 C C . SER A 1 249 ? 6.331 -14.404 -0.278 1.00 81.62 249 SER A C 1
ATOM 1937 O O . SER A 1 249 ? 7.295 -14.069 -0.964 1.00 81.62 249 SER A O 1
ATOM 1939 N N . ILE A 1 250 ? 6.421 -15.302 0.713 1.00 83.75 250 ILE A N 1
ATOM 1940 C CA . ILE A 1 250 ? 7.668 -15.939 1.164 1.00 83.75 250 ILE A CA 1
ATOM 1941 C C . ILE A 1 250 ? 7.433 -17.450 1.354 1.00 83.75 250 ILE A C 1
ATOM 1943 O O . ILE A 1 250 ? 7.240 -17.908 2.481 1.00 83.75 250 ILE A O 1
ATOM 1947 N N . PRO A 1 251 ? 7.447 -18.252 0.273 1.00 81.44 251 PRO A N 1
ATOM 1948 C CA . PRO A 1 251 ? 7.181 -19.689 0.373 1.00 81.44 251 PRO A CA 1
ATOM 1949 C C . PRO A 1 251 ? 8.335 -20.481 1.012 1.00 81.44 251 PRO A C 1
ATOM 1951 O O . PRO A 1 251 ? 8.103 -21.534 1.591 1.00 81.44 251 PRO A O 1
ATOM 1954 N N . TYR A 1 252 ? 9.571 -19.974 0.940 1.00 84.94 252 TYR A N 1
ATOM 1955 C CA . TYR A 1 252 ? 10.783 -20.695 1.362 1.00 84.94 252 TYR A CA 1
ATOM 1956 C C . TYR A 1 252 ? 11.237 -20.393 2.801 1.00 84.94 252 TYR A C 1
ATOM 1958 O O . TYR A 1 252 ? 12.325 -20.793 3.197 1.00 84.94 252 TYR A O 1
ATOM 1966 N N . GLY A 1 253 ? 10.456 -19.637 3.580 1.00 83.56 253 GLY A N 1
ATOM 1967 C CA . GLY A 1 253 ? 10.755 -19.328 4.988 1.00 83.56 253 GLY A CA 1
ATOM 1968 C C . GLY A 1 253 ? 11.867 -18.296 5.241 1.00 83.56 253 GLY A C 1
ATOM 1969 O O . GLY A 1 253 ? 11.921 -17.733 6.331 1.00 83.56 253 GLY A O 1
ATOM 1970 N N . VAL A 1 254 ? 12.713 -17.983 4.254 1.00 88.50 254 VAL A N 1
ATOM 1971 C CA . VAL A 1 254 ? 13.734 -16.926 4.366 1.00 88.50 254 VAL A CA 1
ATOM 1972 C C . VAL A 1 254 ? 13.106 -15.552 4.140 1.00 88.50 254 VAL A C 1
ATOM 1974 O O . VAL A 1 254 ? 12.531 -15.297 3.082 1.00 88.50 254 VAL A O 1
ATOM 1977 N N . TYR A 1 255 ? 13.245 -14.646 5.112 1.00 86.56 255 TYR A N 1
ATOM 1978 C CA . TYR A 1 255 ? 12.724 -13.284 4.995 1.00 86.56 255 TYR A CA 1
ATOM 1979 C C . TYR A 1 255 ? 13.325 -12.535 3.801 1.00 86.56 255 TYR A C 1
ATOM 1981 O O . TYR A 1 255 ? 14.537 -12.510 3.594 1.00 86.56 255 TYR A O 1
ATOM 1989 N N . THR A 1 256 ? 12.459 -11.890 3.024 1.00 84.00 256 THR A N 1
ATOM 1990 C CA . THR A 1 256 ? 12.843 -11.064 1.876 1.00 84.00 256 THR A CA 1
ATOM 1991 C C . THR A 1 256 ? 13.202 -9.641 2.306 1.00 84.00 256 THR A C 1
ATOM 1993 O O . THR A 1 256 ? 12.822 -9.171 3.378 1.00 84.00 256 THR A O 1
ATOM 1996 N N . THR A 1 257 ? 13.866 -8.895 1.419 1.00 82.75 257 THR A N 1
ATOM 1997 C CA . THR A 1 257 ? 14.233 -7.483 1.645 1.00 82.75 257 THR A CA 1
ATOM 1998 C C . THR A 1 257 ? 13.033 -6.541 1.801 1.00 82.75 257 THR A C 1
ATOM 2000 O O . THR A 1 257 ? 13.192 -5.420 2.297 1.00 82.75 257 THR A O 1
ATOM 2003 N N . SER A 1 258 ? 11.828 -6.973 1.411 1.00 77.88 258 SER A N 1
ATOM 2004 C CA . SER A 1 258 ? 10.604 -6.194 1.607 1.00 77.88 258 SER A CA 1
ATOM 2005 C C . SER A 1 258 ? 10.238 -6.096 3.094 1.00 77.88 258 SER A C 1
ATOM 2007 O O . SER A 1 258 ? 10.032 -4.986 3.592 1.00 77.88 258 SER A O 1
ATOM 2009 N N . CYS A 1 259 ? 10.316 -7.213 3.826 1.00 76.06 259 CYS A N 1
ATOM 2010 C CA . CYS A 1 259 ? 9.702 -7.391 5.146 1.00 76.06 259 CYS A CA 1
ATOM 2011 C C . CYS A 1 259 ? 10.596 -6.955 6.322 1.00 76.06 259 CYS A C 1
ATOM 2013 O O . CYS A 1 259 ? 10.710 -7.686 7.303 1.00 76.06 259 CYS A O 1
ATOM 2015 N N . ALA A 1 260 ? 11.263 -5.800 6.232 1.00 82.75 260 ALA A N 1
ATOM 2016 C CA . ALA A 1 260 ? 12.096 -5.294 7.332 1.00 82.75 260 ALA A CA 1
ATOM 2017 C C . ALA A 1 260 ? 11.477 -4.066 8.016 1.00 82.75 260 ALA A C 1
ATOM 2019 O O . ALA A 1 260 ? 11.291 -3.021 7.379 1.00 82.75 260 ALA A O 1
ATOM 2020 N N . ASP A 1 261 ? 11.227 -4.196 9.321 1.00 83.94 261 ASP A N 1
ATOM 2021 C CA . ASP A 1 261 ? 10.651 -3.158 10.188 1.00 83.94 261 ASP A CA 1
ATOM 2022 C C . ASP A 1 261 ? 11.688 -2.127 10.672 1.00 83.94 261 ASP A C 1
ATOM 2024 O O . ASP A 1 261 ? 11.333 -1.044 11.135 1.00 83.94 261 ASP A O 1
ATOM 2028 N N . GLY A 1 262 ? 12.984 -2.423 10.538 1.00 86.31 262 GLY A N 1
ATOM 2029 C CA . GLY A 1 262 ? 14.054 -1.508 10.916 1.00 86.31 262 GLY A CA 1
ATOM 2030 C C . GLY A 1 262 ? 15.374 -1.821 10.222 1.00 86.31 262 GLY A C 1
ATOM 2031 O O . GLY A 1 262 ? 15.670 -2.971 9.916 1.00 86.31 262 GLY A O 1
ATOM 2032 N N . THR A 1 263 ? 16.164 -0.780 9.968 1.00 88.31 263 THR A N 1
ATOM 2033 C CA . THR A 1 263 ? 17.528 -0.879 9.418 1.00 88.31 263 THR A CA 1
ATOM 2034 C C . THR A 1 263 ? 18.602 -0.495 10.431 1.00 88.31 263 THR A C 1
ATOM 2036 O O . THR A 1 263 ? 19.772 -0.791 10.222 1.00 88.31 263 THR A O 1
ATOM 2039 N N . VAL A 1 264 ? 18.217 0.169 11.523 1.00 91.56 264 VAL A N 1
ATOM 2040 C CA . VAL A 1 264 ? 19.102 0.599 12.611 1.00 91.56 264 VAL A CA 1
ATOM 2041 C C . VAL A 1 264 ? 18.458 0.296 13.964 1.00 91.56 264 VAL A C 1
ATOM 2043 O O . VAL A 1 264 ? 17.241 0.102 14.060 1.00 91.56 264 VAL A O 1
ATOM 2046 N N . LYS A 1 265 ? 19.270 0.262 15.027 1.00 94.25 265 LYS A N 1
ATOM 2047 C CA . LYS A 1 265 ? 18.800 0.028 16.400 1.00 94.25 265 LYS A CA 1
ATOM 2048 C C . LYS A 1 265 ? 17.693 1.026 16.775 1.00 94.25 265 LYS A C 1
ATOM 2050 O O . LYS A 1 265 ? 17.799 2.212 16.487 1.00 94.25 265 LYS A O 1
ATOM 2055 N N . GLY A 1 266 ? 16.623 0.535 17.403 1.00 91.31 266 GLY A N 1
ATOM 2056 C CA . GLY A 1 266 ? 15.477 1.347 17.845 1.00 91.31 266 GLY A CA 1
ATOM 2057 C C . GLY A 1 266 ? 14.441 1.673 16.760 1.00 91.31 266 GLY A C 1
ATOM 2058 O O . GLY A 1 266 ? 13.323 2.063 17.082 1.00 91.31 266 GLY A O 1
ATOM 2059 N N . MET A 1 267 ? 14.749 1.453 15.478 1.00 93.00 267 MET A N 1
ATOM 2060 C CA . MET A 1 267 ? 13.824 1.773 14.386 1.00 93.00 267 MET A CA 1
ATOM 2061 C C . MET A 1 267 ? 12.567 0.893 14.379 1.00 93.00 267 MET A C 1
ATOM 2063 O O . MET A 1 267 ? 11.482 1.394 14.096 1.00 93.00 267 MET A O 1
ATOM 2067 N N . ALA A 1 268 ? 12.698 -0.385 14.742 1.00 93.19 268 ALA A N 1
ATOM 2068 C CA . ALA A 1 268 ? 11.562 -1.300 14.840 1.00 93.19 268 ALA A CA 1
ATOM 2069 C C . ALA A 1 268 ? 10.566 -0.875 15.936 1.00 93.19 268 ALA A C 1
ATOM 2071 O O . ALA A 1 268 ? 9.357 -0.922 15.723 1.00 93.19 268 ALA A O 1
ATOM 2072 N N . GLU A 1 269 ? 11.060 -0.384 17.078 1.00 93.69 269 GLU A N 1
ATOM 2073 C CA . GLU A 1 269 ? 10.198 0.132 18.148 1.00 93.69 269 GLU A CA 1
ATOM 2074 C C . GLU A 1 269 ? 9.492 1.423 17.716 1.00 93.69 269 GLU A C 1
ATOM 2076 O O . GLU A 1 269 ? 8.281 1.562 17.882 1.00 93.69 269 GLU A O 1
ATOM 2081 N N . ASN A 1 270 ? 10.207 2.328 17.042 1.00 92.62 270 ASN A N 1
ATOM 2082 C CA . ASN A 1 270 ? 9.595 3.522 16.457 1.00 92.62 270 ASN A CA 1
ATOM 2083 C C . ASN A 1 270 ? 8.494 3.163 15.441 1.00 92.62 270 ASN A C 1
ATOM 2085 O O . ASN A 1 270 ? 7.438 3.799 15.426 1.00 92.62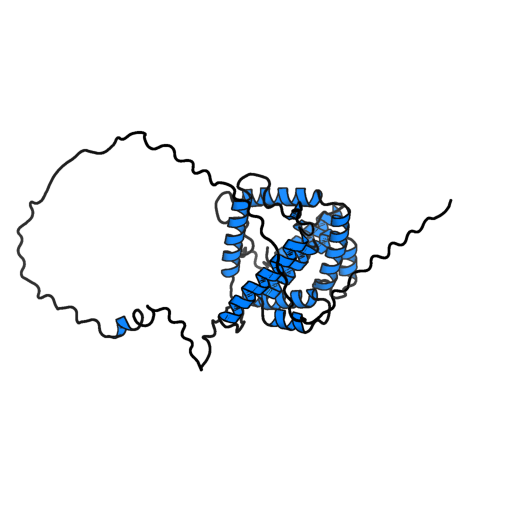 270 ASN A O 1
ATOM 2089 N N . ALA A 1 271 ? 8.708 2.129 14.619 1.00 91.75 271 ALA A N 1
ATOM 2090 C CA . ALA A 1 271 ? 7.707 1.624 13.682 1.00 91.75 271 ALA A CA 1
ATOM 2091 C C . ALA A 1 271 ? 6.491 1.018 14.405 1.00 91.75 271 ALA A C 1
ATOM 2093 O O . ALA A 1 271 ? 5.352 1.262 13.995 1.00 91.75 271 ALA A O 1
ATOM 2094 N N . ARG A 1 272 ? 6.705 0.293 15.512 1.00 94.31 272 ARG A N 1
ATOM 2095 C CA . ARG A 1 272 ? 5.632 -0.238 16.366 1.00 94.31 272 ARG A CA 1
ATOM 2096 C C . ARG A 1 272 ? 4.765 0.885 16.938 1.00 94.31 272 ARG A C 1
ATOM 2098 O O . ARG A 1 272 ? 3.548 0.862 16.758 1.00 94.31 272 ARG A O 1
ATOM 2105 N N . VAL A 1 273 ? 5.380 1.895 17.555 1.00 94.12 273 VAL A N 1
ATOM 2106 C CA . VAL A 1 273 ? 4.671 3.051 18.133 1.00 94.12 273 VAL A CA 1
ATOM 2107 C C . VAL A 1 273 ? 3.912 3.831 17.052 1.00 94.12 273 VAL A C 1
ATOM 2109 O O . VAL A 1 273 ? 2.750 4.197 17.242 1.00 94.12 273 VAL A O 1
ATOM 2112 N N . ALA A 1 274 ? 4.521 4.041 15.879 1.00 92.69 274 ALA A N 1
ATOM 2113 C CA . ALA A 1 274 ? 3.858 4.693 14.749 1.00 92.69 274 ALA A CA 1
ATOM 2114 C C . ALA A 1 274 ? 2.628 3.907 14.263 1.00 92.69 274 ALA A C 1
ATOM 2116 O O . ALA A 1 274 ? 1.578 4.502 14.007 1.00 92.69 274 ALA A O 1
ATOM 2117 N N . LYS A 1 275 ? 2.730 2.575 14.186 1.00 92.06 275 LYS A N 1
ATOM 2118 C CA . LYS A 1 275 ? 1.619 1.695 13.807 1.00 92.06 275 LYS A CA 1
ATOM 2119 C C . LYS A 1 275 ? 0.469 1.754 14.811 1.00 92.06 275 LYS A C 1
ATOM 2121 O O . LYS A 1 275 ? -0.684 1.844 14.396 1.00 92.06 275 LYS A O 1
ATOM 2126 N N . GLU A 1 276 ? 0.749 1.735 16.112 1.00 93.50 276 GLU A N 1
ATOM 2127 C CA . GLU A 1 276 ? -0.309 1.856 17.123 1.00 93.50 276 GLU A CA 1
ATOM 2128 C C . GLU A 1 276 ? -1.002 3.217 17.082 1.00 93.50 276 GLU A C 1
ATOM 2130 O O . GLU A 1 276 ? -2.231 3.285 17.136 1.00 93.50 276 GLU A O 1
ATOM 2135 N N . SER A 1 277 ? -0.242 4.293 16.866 1.00 93.75 277 SER A N 1
ATOM 2136 C CA . SER A 1 277 ? -0.821 5.619 16.646 1.00 93.75 277 SER A CA 1
ATOM 2137 C C . SER A 1 277 ? -1.722 5.661 15.402 1.00 93.75 277 SER A C 1
ATOM 2139 O O . SER A 1 277 ? -2.806 6.245 15.447 1.00 93.75 277 SER A O 1
ATOM 2141 N N . ALA A 1 278 ? -1.320 5.009 14.306 1.00 92.38 278 ALA A N 1
ATOM 2142 C CA . ALA A 1 278 ? -2.140 4.903 13.100 1.00 92.38 278 ALA A CA 1
ATOM 2143 C C . ALA A 1 278 ? -3.435 4.107 13.348 1.00 92.38 278 ALA A C 1
ATOM 2145 O O . ALA A 1 278 ? -4.507 4.544 12.929 1.00 92.38 278 ALA A O 1
ATOM 2146 N N . ASN A 1 279 ? -3.366 2.996 14.091 1.00 92.31 279 ASN A N 1
ATOM 2147 C CA . ASN A 1 279 ? -4.541 2.205 14.471 1.00 92.31 279 ASN A CA 1
ATOM 2148 C C . ASN A 1 279 ? -5.520 3.013 15.331 1.00 92.31 279 ASN A C 1
ATOM 2150 O O . ASN A 1 279 ? -6.731 2.964 15.114 1.00 92.31 279 ASN A O 1
ATOM 2154 N N . PHE A 1 280 ? -5.005 3.778 16.294 1.00 94.31 280 PHE A N 1
ATOM 2155 C CA . PHE A 1 280 ? -5.820 4.666 17.115 1.00 94.31 280 PHE A CA 1
ATOM 2156 C C . PHE A 1 280 ? -6.528 5.726 16.260 1.00 94.31 280 PHE A C 1
ATOM 2158 O O . PHE A 1 280 ? -7.739 5.905 16.374 1.00 94.31 280 PHE A O 1
ATOM 2165 N N . ARG A 1 281 ? -5.818 6.353 15.316 1.00 93.62 281 ARG A N 1
ATOM 2166 C CA . ARG A 1 281 ? -6.402 7.338 14.389 1.00 93.62 281 ARG A CA 1
ATOM 2167 C C . ARG A 1 281 ? -7.433 6.732 13.436 1.00 93.62 281 ARG A C 1
ATOM 2169 O O . ARG A 1 281 ? -8.472 7.346 13.204 1.00 93.62 281 ARG A O 1
ATOM 2176 N N . ALA A 1 282 ? -7.221 5.507 12.955 1.00 92.19 282 ALA A N 1
ATOM 2177 C CA . ALA A 1 282 ? -8.218 4.784 12.162 1.00 92.19 282 ALA A CA 1
ATOM 2178 C C . ALA A 1 282 ? -9.522 4.547 12.954 1.00 92.19 282 ALA A C 1
ATOM 2180 O O . ALA A 1 282 ? -10.626 4.651 12.413 1.00 92.19 282 ALA A O 1
ATOM 2181 N N . ARG A 1 283 ? -9.427 4.319 14.272 1.00 91.94 283 ARG A N 1
ATOM 2182 C CA . ARG A 1 283 ? -10.600 4.237 15.161 1.00 91.94 283 ARG A CA 1
ATOM 2183 C C . ARG A 1 283 ? -11.287 5.581 15.387 1.00 91.94 283 ARG A C 1
ATOM 2185 O O . ARG A 1 283 ? -12.481 5.583 15.669 1.00 91.94 283 ARG A O 1
ATOM 2192 N N . GLN A 1 284 ? -10.592 6.700 15.222 1.00 93.19 284 GLN A N 1
ATOM 2193 C CA . GLN A 1 284 ? -11.156 8.049 15.362 1.00 93.19 284 GLN A CA 1
ATOM 2194 C C . GLN A 1 284 ? -11.835 8.577 14.091 1.00 93.19 284 GLN A C 1
ATOM 2196 O O . GLN A 1 284 ? -12.413 9.660 14.110 1.00 93.19 284 GLN A O 1
ATOM 2201 N N . MET A 1 285 ? -11.795 7.832 12.984 1.00 91.25 285 MET A N 1
ATOM 2202 C CA . MET A 1 285 ? -12.478 8.237 11.754 1.00 91.25 285 MET A CA 1
ATOM 2203 C C . MET A 1 285 ? -13.993 8.363 11.969 1.00 91.25 285 MET A C 1
ATOM 2205 O O . MET A 1 285 ? -14.590 7.619 12.760 1.00 91.25 285 MET A O 1
ATOM 2209 N N . SER A 1 286 ? -14.619 9.284 11.232 1.00 92.56 286 SER A N 1
ATOM 2210 C CA . SER A 1 286 ? -16.068 9.496 11.280 1.00 92.56 286 SER A CA 1
ATOM 2211 C C . SER A 1 286 ? -16.832 8.225 10.890 1.00 92.56 286 SER A C 1
ATOM 2213 O O . SER A 1 286 ? -16.342 7.385 10.128 1.00 92.56 286 SER A O 1
ATOM 2215 N N . ALA A 1 287 ? -18.052 8.069 11.412 1.00 92.56 287 ALA A N 1
ATOM 2216 C CA . ALA A 1 287 ? -18.881 6.895 11.131 1.00 92.56 287 ALA A CA 1
ATOM 2217 C C . ALA A 1 287 ? -19.135 6.714 9.622 1.00 92.56 287 ALA A C 1
ATOM 2219 O O . ALA A 1 287 ? -19.016 5.601 9.110 1.00 92.56 287 ALA A O 1
ATOM 2220 N N . GLY A 1 288 ? -19.384 7.816 8.902 1.00 93.19 288 GLY A N 1
ATOM 2221 C CA . GLY A 1 288 ? -19.545 7.812 7.446 1.00 93.19 288 GLY A CA 1
ATOM 2222 C C . GLY A 1 288 ? -18.289 7.342 6.706 1.00 93.19 288 GLY A C 1
ATOM 2223 O O . GLY A 1 288 ? -18.385 6.478 5.838 1.00 93.19 288 GLY A O 1
ATOM 2224 N N . ALA A 1 289 ? -17.101 7.820 7.097 1.00 92.19 289 ALA A N 1
ATOM 2225 C CA . ALA A 1 289 ? -15.843 7.384 6.486 1.00 92.19 289 ALA A CA 1
ATOM 2226 C C . ALA A 1 289 ? -15.567 5.892 6.732 1.00 92.19 289 ALA A C 1
ATOM 2228 O O . ALA A 1 289 ? -15.150 5.182 5.820 1.00 92.19 289 ALA A O 1
ATOM 2229 N N . LYS A 1 290 ? -15.866 5.383 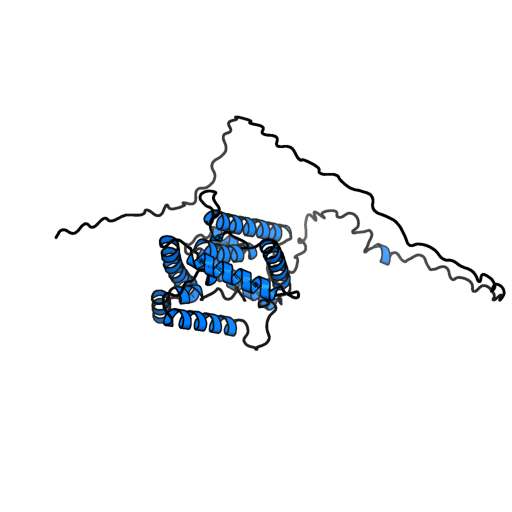7.936 1.00 93.25 290 LYS A N 1
ATOM 2230 C CA . LYS A 1 290 ? -15.761 3.948 8.256 1.00 93.25 290 LYS A CA 1
ATOM 2231 C C . LYS A 1 290 ? -16.732 3.101 7.436 1.00 93.25 290 LYS A C 1
ATOM 2233 O O . LYS A 1 290 ? -16.354 2.032 6.959 1.00 93.25 290 LYS A O 1
ATOM 2238 N N . ALA A 1 291 ? -17.974 3.556 7.273 1.00 93.44 291 ALA A N 1
ATOM 2239 C CA . ALA A 1 291 ? -18.963 2.866 6.452 1.00 93.44 291 ALA A CA 1
ATOM 2240 C C . ALA A 1 291 ? -18.520 2.825 4.981 1.00 93.44 291 ALA A C 1
ATOM 2242 O O . ALA A 1 291 ? -18.463 1.745 4.394 1.00 93.44 291 ALA A O 1
ATOM 2243 N N . ALA A 1 292 ? -18.108 3.967 4.421 1.00 94.19 292 ALA A N 1
ATOM 2244 C CA . ALA A 1 292 ? -17.591 4.059 3.058 1.00 94.19 292 ALA A CA 1
ATOM 2245 C C . ALA A 1 292 ? -16.363 3.158 2.844 1.00 94.19 292 ALA A C 1
ATOM 2247 O O . ALA A 1 292 ? -16.328 2.400 1.877 1.00 94.19 292 ALA A O 1
ATOM 2248 N N . ALA A 1 293 ? -15.404 3.157 3.776 1.00 93.88 293 ALA A N 1
ATOM 2249 C CA . ALA A 1 293 ? -14.225 2.294 3.724 1.00 93.88 293 ALA A CA 1
ATOM 2250 C C . ALA A 1 293 ? -14.591 0.799 3.669 1.00 93.88 293 ALA A C 1
ATOM 2252 O O . ALA A 1 293 ? -13.991 0.050 2.903 1.00 93.88 293 ALA A O 1
ATOM 2253 N N . ARG A 1 294 ? -15.616 0.355 4.415 1.00 94.25 294 ARG A N 1
ATOM 2254 C CA . ARG A 1 294 ? -16.101 -1.039 4.374 1.00 94.25 294 ARG A CA 1
ATOM 2255 C C . ARG A 1 294 ? -16.675 -1.411 3.008 1.00 94.25 294 ARG A C 1
ATOM 2257 O O . ARG A 1 294 ? -16.340 -2.470 2.484 1.00 94.25 294 ARG A O 1
ATOM 2264 N N . PHE A 1 295 ? -17.515 -0.556 2.423 1.00 95.06 295 PHE A N 1
ATOM 2265 C CA . PHE A 1 295 ? -18.064 -0.791 1.081 1.00 95.06 295 PHE A CA 1
ATOM 2266 C C . PHE A 1 295 ? -16.975 -0.751 0.006 1.00 95.06 295 PHE A C 1
ATOM 2268 O O . PHE A 1 295 ? -16.928 -1.618 -0.866 1.00 95.06 295 PHE A O 1
ATOM 2275 N N . ASN A 1 296 ? -16.052 0.201 0.110 1.00 95.19 296 ASN A N 1
ATOM 2276 C CA . ASN A 1 296 ? -14.919 0.319 -0.795 1.00 95.19 296 ASN A CA 1
ATOM 2277 C C . ASN A 1 296 ? -13.985 -0.890 -0.721 1.00 95.19 296 ASN A C 1
ATOM 2279 O O . ASN A 1 296 ? -13.592 -1.401 -1.764 1.00 95.19 296 ASN A O 1
ATOM 2283 N N . ALA A 1 297 ? -13.660 -1.372 0.481 1.00 93.94 297 ALA A N 1
ATOM 2284 C CA . ALA A 1 297 ? -12.822 -2.553 0.670 1.00 93.94 297 ALA A CA 1
ATOM 2285 C C . ALA A 1 297 ? -13.447 -3.804 0.043 1.00 93.94 297 ALA A C 1
ATOM 2287 O O . ALA A 1 297 ? -12.750 -4.561 -0.628 1.00 93.94 297 ALA A O 1
ATOM 2288 N N . ARG A 1 298 ? -14.766 -3.987 0.199 1.00 93.56 298 ARG A N 1
ATOM 2289 C CA . ARG A 1 298 ? -15.518 -5.070 -0.455 1.00 93.56 298 ARG A CA 1
ATOM 2290 C C . ARG A 1 298 ? -15.426 -4.984 -1.972 1.00 93.56 298 ARG A C 1
ATOM 2292 O O . ARG A 1 298 ? -15.035 -5.955 -2.607 1.00 93.56 298 ARG A O 1
ATOM 2299 N N . ARG A 1 299 ? -15.734 -3.813 -2.538 1.00 92.38 299 ARG A N 1
ATOM 2300 C CA . ARG A 1 299 ? -15.665 -3.579 -3.986 1.00 92.38 299 ARG A CA 1
ATOM 2301 C C . ARG A 1 299 ? -14.265 -3.866 -4.526 1.00 92.38 299 ARG A C 1
ATOM 2303 O O . ARG A 1 299 ? -14.120 -4.656 -5.445 1.00 92.38 299 ARG A O 1
ATOM 2310 N N . VAL A 1 300 ? -13.234 -3.292 -3.903 1.00 91.88 300 VAL A N 1
ATOM 2311 C CA . VAL A 1 300 ? -11.837 -3.495 -4.317 1.00 91.88 300 VAL A CA 1
ATOM 2312 C C . VAL A 1 300 ? -11.455 -4.977 -4.261 1.00 91.88 300 VAL A C 1
ATOM 2314 O O . VAL A 1 300 ? -10.846 -5.474 -5.203 1.00 91.88 300 VAL A O 1
ATOM 2317 N N . ALA A 1 301 ? -11.832 -5.706 -3.206 1.00 92.75 301 ALA A N 1
ATOM 2318 C CA . ALA A 1 301 ? -11.545 -7.137 -3.111 1.00 92.75 301 ALA A CA 1
ATOM 2319 C C . ALA A 1 301 ? -12.270 -7.956 -4.195 1.00 92.75 301 ALA A C 1
ATOM 2321 O O . ALA A 1 301 ? -11.644 -8.810 -4.828 1.00 92.75 301 ALA A O 1
ATOM 2322 N N . ASN A 1 302 ? -13.547 -7.659 -4.452 1.00 90.75 302 ASN A N 1
ATOM 2323 C CA . ASN A 1 302 ? -14.329 -8.315 -5.501 1.00 90.75 302 ASN A CA 1
ATOM 2324 C C . ASN A 1 302 ? -13.705 -8.096 -6.886 1.00 90.75 302 ASN A C 1
ATOM 2326 O O . ASN A 1 302 ? -13.401 -9.066 -7.582 1.00 90.75 302 ASN A O 1
ATOM 2330 N N . ASP A 1 303 ? -13.423 -6.840 -7.236 1.00 89.38 303 ASP A N 1
ATOM 2331 C CA . ASP A 1 303 ? -12.885 -6.460 -8.546 1.00 89.38 303 ASP A CA 1
ATOM 2332 C C . ASP A 1 303 ? -11.482 -7.053 -8.776 1.00 89.38 303 ASP A C 1
ATOM 2334 O O . ASP A 1 303 ? -11.109 -7.485 -9.874 1.00 89.38 303 ASP A O 1
ATOM 2338 N N . TRP A 1 304 ? -10.648 -7.058 -7.733 1.00 89.50 304 TRP A N 1
ATOM 2339 C CA . TRP A 1 304 ? -9.229 -7.372 -7.884 1.00 89.50 304 TRP A CA 1
ATOM 2340 C C . TRP A 1 304 ? -8.924 -8.854 -7.714 1.00 89.50 304 TRP A C 1
ATOM 2342 O O . TRP A 1 304 ? -8.038 -9.366 -8.413 1.00 89.50 304 TRP A O 1
ATOM 2352 N N . HIS A 1 305 ? -9.647 -9.543 -6.831 1.00 88.88 305 HIS A N 1
ATOM 2353 C CA . HIS A 1 305 ? -9.254 -10.861 -6.342 1.00 88.88 305 HIS A CA 1
ATOM 2354 C C . HIS A 1 305 ? -10.304 -11.949 -6.547 1.00 88.88 305 HIS A C 1
ATOM 2356 O O . HIS A 1 305 ? -9.914 -13.028 -6.984 1.00 88.88 305 HIS A O 1
ATOM 2362 N N . ASN A 1 306 ? -11.586 -11.672 -6.304 1.00 88.00 306 ASN A N 1
ATOM 2363 C CA . ASN A 1 306 ? -12.588 -12.742 -6.231 1.00 88.00 306 ASN A CA 1
ATOM 2364 C C . ASN A 1 306 ? -12.995 -13.296 -7.607 1.00 88.00 306 ASN A C 1
ATOM 2366 O O . ASN A 1 306 ? -13.452 -14.430 -7.693 1.00 88.00 306 ASN A O 1
ATOM 2370 N N . ASN A 1 307 ? -1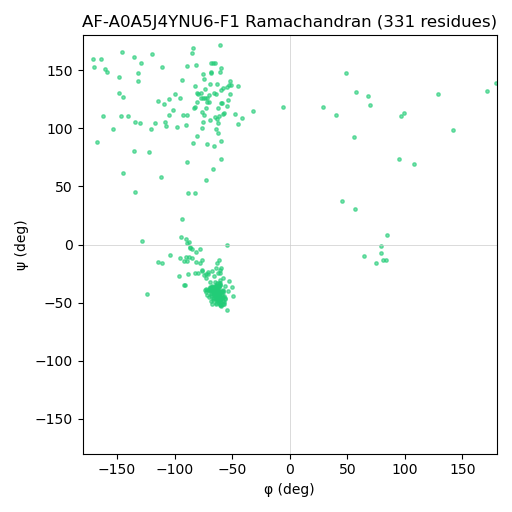2.803 -12.532 -8.692 1.00 86.94 307 ASN A N 1
ATOM 2371 C CA . ASN A 1 307 ? -13.015 -12.960 -10.088 1.00 86.94 307 ASN A CA 1
ATOM 2372 C C . ASN A 1 307 ? -14.341 -13.728 -10.341 1.00 86.94 307 ASN A C 1
ATOM 2374 O O . ASN A 1 307 ? -14.345 -14.678 -11.121 1.00 86.94 307 ASN A O 1
ATOM 2378 N N . GLY A 1 308 ? -15.452 -13.361 -9.689 1.00 88.38 308 GLY A N 1
ATOM 2379 C CA . GLY A 1 308 ? -16.745 -14.045 -9.852 1.00 88.38 308 GLY A CA 1
ATOM 2380 C C . GLY A 1 308 ? -16.944 -15.287 -8.971 1.00 88.38 308 GLY A C 1
ATOM 2381 O O . GLY A 1 308 ? -17.906 -16.033 -9.156 1.00 88.38 308 GLY A O 1
ATOM 2382 N N . CYS A 1 309 ? -16.046 -15.561 -8.020 1.00 94.50 309 CYS A N 1
ATOM 2383 C CA . CYS A 1 309 ? -16.203 -16.667 -7.083 1.00 94.50 309 CYS A CA 1
ATOM 2384 C C . CYS A 1 309 ? -17.244 -16.328 -6.007 1.00 94.50 309 CYS A C 1
ATOM 2386 O O . CYS A 1 309 ? -16.962 -15.616 -5.040 1.00 94.50 309 CYS A O 1
ATOM 2388 N N . ASN A 1 310 ? -18.434 -16.925 -6.129 1.00 95.38 310 ASN A N 1
ATOM 2389 C CA . ASN A 1 310 ? -19.561 -16.729 -5.209 1.00 95.38 310 ASN A CA 1
ATOM 2390 C C . ASN A 1 310 ? -19.192 -16.893 -3.723 1.00 95.38 310 ASN A C 1
ATOM 2392 O O . ASN A 1 310 ? -19.738 -16.198 -2.865 1.00 95.38 310 ASN A O 1
ATOM 2396 N N . TYR A 1 311 ? -18.296 -17.829 -3.391 1.00 95.31 311 TYR A N 1
ATOM 2397 C CA . TYR A 1 311 ? -17.866 -18.044 -2.008 1.00 95.31 311 TYR A CA 1
ATOM 2398 C C . TYR A 1 311 ? -17.033 -16.868 -1.481 1.00 95.31 311 TYR A C 1
ATOM 2400 O O . TYR A 1 311 ? -17.315 -16.342 -0.403 1.00 95.31 311 TYR A O 1
ATOM 2408 N N . GLU A 1 312 ? -16.038 -16.422 -2.248 1.00 94.31 312 GLU A N 1
ATOM 2409 C CA . GLU A 1 312 ? -15.137 -15.334 -1.856 1.00 94.31 312 GLU A CA 1
ATOM 2410 C C . GLU A 1 312 ? -15.863 -13.983 -1.822 1.00 94.31 312 GLU A C 1
ATOM 2412 O O . GLU A 1 312 ? -15.656 -13.180 -0.907 1.00 94.31 312 GLU A O 1
ATOM 2417 N N . GLU A 1 313 ? -16.796 -13.758 -2.746 1.00 94.56 313 GLU A N 1
ATOM 2418 C CA . GLU A 1 313 ? -17.660 -12.575 -2.751 1.00 94.56 313 GLU A CA 1
ATOM 2419 C C . GLU A 1 313 ? -18.576 -12.529 -1.527 1.00 94.56 313 GLU A C 1
ATOM 2421 O O . GLU A 1 313 ? -18.687 -11.488 -0.872 1.00 94.56 313 GLU A O 1
ATOM 2426 N N . LYS A 1 314 ? -19.184 -13.659 -1.141 1.00 94.81 314 LYS A N 1
ATOM 2427 C CA . LYS A 1 314 ? -19.971 -13.749 0.101 1.00 94.81 314 LYS A CA 1
ATOM 2428 C C . LYS A 1 314 ? -19.096 -13.543 1.336 1.00 94.81 314 LYS A C 1
ATOM 2430 O O . LYS A 1 314 ? -19.518 -12.857 2.268 1.00 94.81 314 LYS A O 1
ATOM 2435 N N . LEU A 1 315 ? -17.882 -14.094 1.349 1.00 93.75 315 LEU A N 1
ATOM 2436 C CA . LEU A 1 315 ? -16.949 -13.961 2.469 1.00 93.75 315 LEU A CA 1
ATOM 2437 C C . LEU A 1 315 ? -16.518 -12.503 2.672 1.00 93.75 315 LEU A C 1
ATOM 2439 O O . LEU A 1 315 ? -16.628 -11.974 3.777 1.00 93.75 315 LEU A O 1
ATOM 2443 N N . THR A 1 316 ? -16.074 -11.838 1.607 1.00 92.94 316 THR A N 1
ATOM 2444 C CA . THR A 1 316 ? -15.653 -10.428 1.640 1.00 92.94 316 THR A CA 1
ATOM 2445 C C . THR A 1 316 ? -16.826 -9.491 1.927 1.00 92.94 316 THR A C 1
ATOM 2447 O O . THR A 1 316 ? -16.681 -8.545 2.705 1.00 92.94 316 THR A O 1
ATOM 2450 N N . SER A 1 317 ? -18.018 -9.797 1.407 1.00 92.62 317 SER A N 1
ATOM 2451 C CA . SER A 1 317 ? -19.252 -9.071 1.729 1.00 92.62 317 SER A CA 1
ATOM 2452 C C . SER A 1 317 ? -19.648 -9.219 3.198 1.00 92.62 317 SER A C 1
ATOM 2454 O O . SER A 1 317 ? -20.070 -8.247 3.820 1.00 92.62 317 SER A O 1
ATO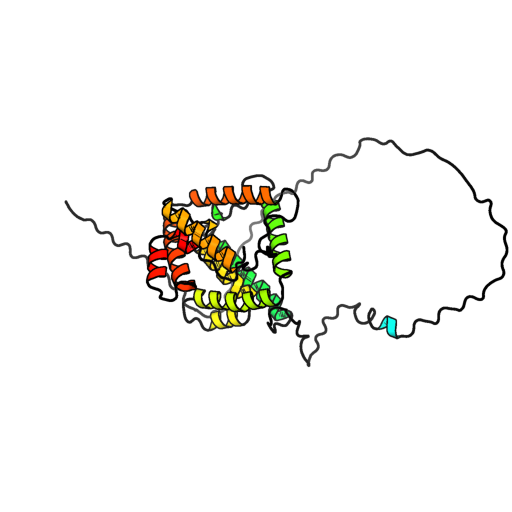M 2456 N N . ARG A 1 318 ? -19.474 -10.399 3.800 1.00 94.31 318 ARG A N 1
ATOM 2457 C CA . ARG A 1 318 ? -19.768 -10.617 5.223 1.00 94.31 318 ARG A CA 1
ATOM 2458 C C . ARG A 1 318 ? -18.723 -9.975 6.138 1.00 94.31 318 ARG A C 1
ATOM 2460 O O . ARG A 1 318 ? -19.095 -9.391 7.152 1.00 94.31 318 ARG A O 1
ATOM 2467 N N . PHE A 1 319 ? -17.447 -10.032 5.758 1.00 95.25 319 PHE A N 1
ATOM 2468 C CA . PHE A 1 319 ? -16.305 -9.594 6.567 1.00 95.25 319 PHE A CA 1
ATOM 2469 C C . PHE A 1 319 ? -15.476 -8.513 5.839 1.00 95.25 319 PHE A C 1
ATOM 2471 O O . PHE A 1 319 ? -14.433 -8.813 5.250 1.00 95.25 319 PHE A O 1
ATOM 2478 N N . PRO A 1 320 ? -15.911 -7.237 5.847 1.00 93.19 320 PRO A N 1
ATOM 2479 C CA . PRO A 1 320 ? -15.226 -6.153 5.135 1.00 93.19 320 PRO A CA 1
ATOM 2480 C C . PRO A 1 320 ? -13.785 -5.903 5.606 1.00 93.19 320 PRO A C 1
ATOM 2482 O O . PRO A 1 320 ? -12.943 -5.502 4.802 1.00 93.19 320 PRO A O 1
ATOM 2485 N N . ALA A 1 321 ? -13.455 -6.148 6.878 1.00 94.06 321 ALA A N 1
ATOM 2486 C CA . ALA A 1 321 ? -12.072 -6.032 7.337 1.00 94.06 321 ALA A CA 1
ATOM 2487 C C . ALA A 1 321 ? -11.188 -7.144 6.746 1.00 94.06 321 ALA A C 1
ATOM 2489 O O . ALA A 1 321 ? -10.026 -6.898 6.419 1.00 94.06 321 ALA A O 1
ATOM 2490 N N . ALA A 1 322 ? -11.733 -8.340 6.508 1.00 93.81 322 ALA A N 1
ATOM 2491 C CA . ALA A 1 322 ? -11.022 -9.377 5.764 1.00 93.81 322 ALA A CA 1
ATOM 2492 C C . ALA A 1 322 ? -10.797 -8.956 4.303 1.00 93.81 322 ALA A C 1
ATOM 2494 O O . ALA A 1 322 ? -9.685 -9.110 3.800 1.00 93.81 322 ALA A O 1
ATOM 2495 N N . ALA A 1 323 ? -11.794 -8.328 3.666 1.00 94.50 323 ALA A N 1
ATOM 2496 C CA . ALA A 1 323 ? -11.682 -7.799 2.303 1.00 94.50 323 ALA A CA 1
ATOM 2497 C C . ALA A 1 323 ? -10.520 -6.797 2.156 1.00 94.50 323 ALA A C 1
ATOM 2499 O O . ALA A 1 323 ? -9.707 -6.920 1.246 1.00 94.50 323 ALA A O 1
ATOM 2500 N N . SER A 1 324 ? -10.362 -5.875 3.111 1.00 93.06 324 SER A N 1
ATOM 2501 C CA . SER A 1 324 ? -9.245 -4.908 3.123 1.00 93.06 324 SER A CA 1
ATOM 2502 C C . SER A 1 324 ? -7.849 -5.538 3.270 1.00 93.06 324 SER A C 1
ATOM 2504 O O . SER A 1 324 ? -6.830 -4.915 2.973 1.00 93.06 324 SER A O 1
ATOM 2506 N N . SER A 1 325 ? -7.788 -6.774 3.777 1.00 92.69 325 SER A N 1
ATOM 2507 C CA . SER A 1 325 ? -6.533 -7.501 3.985 1.00 92.69 325 SER A CA 1
ATOM 2508 C C . SER A 1 325 ? -6.091 -8.285 2.757 1.00 92.69 325 SER A C 1
ATOM 2510 O O . SER A 1 325 ? -4.946 -8.747 2.710 1.00 92.69 325 SER A O 1
ATOM 2512 N N . VAL A 1 326 ? -6.970 -8.408 1.761 1.00 89.94 326 VAL A N 1
ATOM 2513 C CA . VAL A 1 326 ? -6.634 -8.929 0.443 1.00 89.94 326 VAL A CA 1
ATOM 2514 C C . VAL A 1 326 ? -5.856 -7.839 -0.295 1.00 89.94 326 VAL A C 1
ATOM 2516 O O . VAL A 1 326 ? -6.375 -6.765 -0.589 1.00 89.94 326 VAL A O 1
ATOM 2519 N N . ARG A 1 327 ? -4.564 -8.081 -0.525 1.00 82.94 327 ARG A N 1
ATOM 2520 C CA . ARG A 1 327 ? -3.643 -7.102 -1.116 1.00 82.94 327 ARG A CA 1
ATOM 2521 C C . ARG A 1 327 ? -3.221 -7.521 -2.520 1.00 82.94 327 ARG A C 1
ATOM 2523 O O . ARG A 1 327 ? -3.104 -8.724 -2.773 1.00 82.94 327 ARG A O 1
ATOM 2530 N N . PRO A 1 328 ? -2.867 -6.558 -3.391 1.00 86.25 328 PRO A N 1
ATOM 2531 C CA . PRO A 1 328 ? -2.113 -6.844 -4.601 1.00 86.25 328 PRO A CA 1
ATOM 2532 C C . PRO A 1 328 ? -0.867 -7.668 -4.284 1.00 86.25 328 PRO A C 1
ATOM 2534 O O . PRO A 1 328 ? -0.140 -7.379 -3.332 1.00 86.25 328 PRO A O 1
ATOM 2537 N N . THR A 1 329 ? -0.591 -8.666 -5.117 1.00 82.88 329 THR A N 1
ATOM 2538 C CA . THR A 1 329 ? 0.584 -9.552 -5.005 1.00 82.88 329 THR A CA 1
ATOM 2539 C C . THR A 1 329 ? 1.919 -8.801 -5.087 1.00 82.88 329 THR A C 1
ATOM 2541 O O . THR A 1 329 ? 2.945 -9.309 -4.633 1.00 82.88 329 THR A O 1
ATOM 2544 N N . THR A 1 330 ? 1.905 -7.585 -5.636 1.00 77.50 330 THR A N 1
ATOM 2545 C CA . THR A 1 330 ? 3.054 -6.677 -5.750 1.00 77.50 330 THR A CA 1
ATOM 2546 C C . THR A 1 330 ? 3.413 -5.976 -4.446 1.00 77.50 330 THR A C 1
ATOM 2548 O O . THR A 1 330 ? 4.553 -5.550 -4.259 1.00 77.50 330 THR A O 1
ATOM 2551 N N . ASN A 1 331 ? 2.463 -5.861 -3.515 1.00 66.50 331 ASN A N 1
ATOM 2552 C CA . ASN A 1 331 ? 2.667 -5.172 -2.249 1.00 66.50 331 ASN A CA 1
ATOM 2553 C C . ASN A 1 331 ? 3.197 -6.158 -1.201 1.00 66.50 331 ASN A C 1
ATOM 2555 O O . ASN A 1 331 ? 2.488 -6.600 -0.295 1.00 66.50 331 ASN A O 1
ATOM 2559 N N . ARG A 1 332 ? 4.459 -6.557 -1.384 1.00 63.19 332 ARG A N 1
ATOM 2560 C CA . ARG A 1 332 ? 5.184 -7.420 -0.448 1.00 63.19 332 ARG A CA 1
ATOM 2561 C C . ARG A 1 332 ? 5.505 -6.597 0.804 1.00 63.19 332 ARG A C 1
ATOM 2563 O O . ARG A 1 332 ? 6.094 -5.524 0.672 1.00 63.19 332 ARG A O 1
ATOM 2570 N N . TYR A 1 333 ? 5.039 -7.093 1.954 1.00 61.72 333 TYR A N 1
ATOM 2571 C CA . TYR A 1 333 ? 5.105 -6.513 3.308 1.00 61.72 333 TYR A CA 1
ATOM 2572 C C . TYR A 1 333 ? 6.330 -5.627 3.521 1.00 61.72 333 TYR A C 1
ATOM 2574 O O . TYR A 1 333 ? 7.434 -6.149 3.276 1.00 61.72 333 TYR A O 1
#

pLDDT: mean 72.75, std 25.3, range [26.83, 96.81]

Nearest PDB structures (foldseek):
  7y4l-assembly1_M9  TM=9.336E-01  e=5.634E-24  Porphyridium purpureum
  7ezx-assembly1_MQ  TM=9.295E-01  e=1.919E-23  Porphyridium purpureum
  7ezx-assembly1_MN  TM=9.344E-01  e=1.058E-22  Porphyridium purpureum
  6kgx-assembly1_M4  TM=9.237E-01  e=1.261E-22  Porphyridium purpureum
  7ezx-assembly1_AB  TM=9.172E-01  e=2.928E-14  Porphyridium purpureum

Organism: Porphyridium purpureum (NCBI:txid35688)

Foldseek 3Di:
DDDDDDDDDDDDDDPDDDDDDDDDDDDDDDDDDDDDDDDDDDDDDDDDDDDDDDDDDDPPDDDDDDDDDPPPPPDDPDPPVCPPPVVPVPVPPPPPPDDDQPQPPDLLNASDHPVLQVVLVVLLVVLLVVLCCLCCVVVDHALLPDQDDDPCLNVLSVVVVVLLVVLVVVDHSVLSNVLLVLLLVLLVLLVVDPPVPSNVCSNRRRSNSNSNNVSLCSSQVLALLLFDWPDPVLVVLLVVLLVVLLCVLPVPPDDGSNPDQDDDPPSNVSSVNSSVSSSVSSVVDDPVSNVSNLVSLLVSLVSSPCVPPPVVSVVCNVRSSSSSSDDRSSNRD

Secondary structure (DSSP, 8-state):
------------------PPPP-----------------------------------------------------PPPTTSSTTTSSSSS-------SS-------TT-----HHHHHHHHHHHHHHHHHHHHHHTTTSSPPGGG---SSTTHHHHHHHHHHHHHHHHHTS-HHHHHHHHHHHHHHHHHHH-S--HHHHHHHHH-HHHHHHHHHHHHHHTT-SGGG---SSHHHHHHHHHHHHHHHHHH-TTSSPPTT--S-SSTTHHHHHHHHHHHHHHHHHTS-HHHHHHHHHHHHHHHIIIIITT-HHHHHHHHH-HHHHHH---TT---

Radius of gyration: 30.56 Å; Cα contacts (8 Å, |Δi|>4): 246; chains: 1; bounding box: 124×63×63 Å

Sequence (333 aa):
MAAFVVGAQVSSGFMGCAAPRKEQTRVGGAAKAAVSMRIIIQDKNSYRKYQTNTSTSKWDKLLNTKPMKRQVQPNPPTNETRALNLGNTFRSPAFKFLGTLKRSKDPSGLRLGFYGRKADDFMARSIAMQAKASAAGSGVYTTQCSEGASKGMAENARTASLAKQFRQAQRSAREMSFDYYEGRKYAMKAVGHICNYEEKIFQQYNKTAAAYVMGKQETLLSCDRYAQPANKAEEYIQKSVQMQMKKRSIPYGVYTTSCADGTVKGMAENARVAKESANFRARQMSAGAKAAARFNARRVANDWHNNGCNYEEKLTSRFPAAASSVRPTTNRY

Solvent-accessible surface area (backbone atoms only — not comparable to full-atom values): 20632 Å² total; per-residue (Å²): 137,86,86,85,86,82,86,81,85,79,81,79,81,77,85,71,95,75,83,90,80,84,86,84,89,87,88,87,80,92,81,89,82,89,80,85,86,83,85,87,87,86,82,90,88,79,82,88,86,88,84,89,80,89,80,91,86,84,88,84,80,79,89,83,92,74,82,85,73,80,76,76,73,79,72,76,79,62,77,74,76,52,60,77,63,69,76,56,72,65,84,65,81,79,79,65,78,80,82,71,79,74,70,52,84,42,64,53,74,52,86,48,39,76,66,50,49,53,48,22,55,50,49,18,48,51,44,39,49,54,31,51,43,65,60,27,71,86,77,54,80,38,76,86,71,61,68,52,93,55,91,66,38,43,60,52,48,51,53,51,51,54,54,50,54,53,38,64,70,66,52,54,48,68,56,44,32,48,32,44,55,49,25,31,53,50,26,55,54,66,61,73,56,96,48,65,66,61,45,53,46,32,75,74,24,55,56,29,12,44,28,45,46,53,24,52,33,63,61,43,40,23,40,46,73,51,46,70,56,91,46,73,67,38,43,50,49,20,49,51,46,40,50,50,56,50,44,68,74,42,78,83,75,63,86,56,76,57,67,62,66,50,92,54,91,67,36,42,58,54,47,50,56,52,50,53,53,46,46,55,45,43,69,68,50,53,71,66,58,55,52,49,18,37,54,38,7,25,50,52,28,40,68,73,68,34,78,85,38,68,67,54,44,51,48,22,66,74,28,29,34,32,14,13,37,60,67,65,90,57,70,60,86